Protein AF-A0A2H0FUL5-F1 (afdb_monomer)

Mean predicted aligned error: 15.63 Å

Structure (mmCIF, N/CA/C/O backbone):
data_AF-A0A2H0FUL5-F1
#
_entry.id   AF-A0A2H0FUL5-F1
#
loop_
_atom_site.group_PDB
_atom_site.id
_atom_site.type_symbol
_atom_site.label_atom_id
_atom_site.label_alt_id
_atom_site.label_comp_id
_atom_site.label_asym_id
_atom_site.label_entity_id
_atom_site.label_seq_id
_atom_site.pdbx_PDB_ins_code
_atom_site.Cartn_x
_atom_site.Cartn_y
_atom_site.Cartn_z
_atom_site.occupancy
_atom_site.B_iso_or_equiv
_atom_site.auth_seq_id
_atom_site.auth_comp_id
_atom_site.auth_asym_id
_atom_site.auth_atom_id
_atom_site.pdbx_PDB_model_num
ATOM 1 N N . MET A 1 1 ? 112.055 41.712 -10.276 1.00 42.03 1 MET A N 1
ATOM 2 C CA . MET A 1 1 ? 112.720 42.557 -9.254 1.00 42.03 1 MET A CA 1
ATOM 3 C C . MET A 1 1 ? 111.624 43.187 -8.403 1.00 42.03 1 MET A C 1
ATOM 5 O O . MET A 1 1 ? 110.835 43.933 -8.950 1.00 42.03 1 MET A O 1
ATOM 9 N N . LYS A 1 2 ? 111.311 42.631 -7.229 1.00 48.44 2 LYS A N 1
ATOM 10 C CA . LYS A 1 2 ? 111.916 42.875 -5.899 1.00 48.44 2 LYS A CA 1
ATOM 11 C C . LYS A 1 2 ? 111.369 44.155 -5.245 1.00 48.44 2 LYS A C 1
ATOM 13 O O . LYS A 1 2 ? 111.757 45.237 -5.670 1.00 48.44 2 LYS A O 1
ATOM 18 N N . ARG A 1 3 ? 110.570 43.973 -4.184 1.00 43.12 3 ARG A N 1
ATOM 19 C CA . ARG A 1 3 ? 110.585 44.640 -2.853 1.00 43.12 3 ARG A CA 1
ATOM 20 C C . ARG A 1 3 ? 109.159 44.584 -2.267 1.00 43.12 3 ARG A C 1
ATOM 22 O O . ARG A 1 3 ? 108.216 44.868 -2.989 1.00 43.12 3 ARG A O 1
ATOM 29 N N . ALA A 1 4 ? 108.922 43.989 -1.091 1.00 53.03 4 ALA A N 1
ATOM 30 C CA . ALA A 1 4 ? 109.385 44.406 0.248 1.00 53.03 4 ALA A CA 1
ATOM 31 C C . ALA A 1 4 ? 108.914 45.846 0.537 1.00 53.03 4 ALA A C 1
ATOM 33 O O . ALA A 1 4 ? 109.067 46.700 -0.322 1.00 53.03 4 ALA A O 1
ATOM 34 N N . SER A 1 5 ? 108.338 46.214 1.669 1.00 53.00 5 SER A N 1
ATOM 35 C CA . SER A 1 5 ? 108.265 45.630 3.003 1.00 53.00 5 SER A CA 1
ATOM 36 C C . SER A 1 5 ? 107.236 46.450 3.801 1.00 53.00 5 SER A C 1
ATOM 38 O O . SER A 1 5 ? 106.854 47.531 3.370 1.00 53.00 5 SER A O 1
ATOM 40 N N . GLU A 1 6 ? 106.859 45.920 4.970 1.00 52.59 6 GLU A N 1
ATOM 41 C CA . GLU A 1 6 ? 106.489 46.670 6.185 1.00 52.59 6 GLU A CA 1
ATOM 42 C C . GLU A 1 6 ? 105.252 47.585 6.148 1.00 52.59 6 GLU A C 1
ATOM 44 O O . GLU A 1 6 ? 105.217 48.615 5.492 1.00 52.59 6 GLU A O 1
ATOM 49 N N . ASN A 1 7 ? 104.291 47.329 7.039 1.00 49.16 7 ASN A N 1
ATOM 50 C CA . ASN A 1 7 ? 104.403 47.914 8.377 1.00 49.16 7 ASN A CA 1
ATOM 51 C C . ASN A 1 7 ? 103.409 47.272 9.351 1.00 49.16 7 ASN A C 1
ATOM 53 O O . ASN A 1 7 ? 102.256 47.010 9.011 1.00 49.16 7 ASN A O 1
ATOM 57 N N . ILE A 1 8 ? 103.892 47.012 10.562 1.00 52.25 8 ILE A N 1
ATOM 58 C CA . ILE A 1 8 ? 103.129 46.489 11.694 1.00 52.25 8 ILE A CA 1
ATOM 59 C C . ILE A 1 8 ? 102.811 47.667 12.625 1.00 52.25 8 ILE A C 1
ATOM 61 O O . ILE A 1 8 ? 103.617 48.581 12.766 1.00 52.25 8 ILE A O 1
ATOM 65 N N . TYR A 1 9 ? 101.673 47.541 13.307 1.00 46.59 9 TYR A N 1
ATOM 66 C CA . TYR A 1 9 ? 101.200 48.269 14.489 1.00 46.59 9 TYR A CA 1
ATOM 67 C C . TYR A 1 9 ? 100.354 49.519 14.248 1.00 46.59 9 TYR A C 1
ATOM 69 O O . TYR A 1 9 ? 100.834 50.616 13.994 1.00 46.59 9 TYR A O 1
ATOM 77 N N . THR A 1 10 ? 99.058 49.363 14.513 1.00 47.97 10 THR A N 1
ATOM 78 C CA . THR A 1 10 ? 98.482 49.843 15.783 1.00 47.97 10 THR A CA 1
ATOM 79 C C . THR A 1 10 ? 97.109 49.198 15.995 1.00 47.97 10 THR A C 1
ATOM 81 O O . THR A 1 10 ? 96.153 49.463 15.273 1.00 47.97 10 THR A O 1
ATOM 84 N N . GLN A 1 11 ? 97.025 48.301 16.979 1.00 56.38 11 GLN A N 1
ATOM 85 C CA . GLN A 1 11 ? 95.776 47.957 17.651 1.00 56.38 11 GLN A CA 1
ATOM 86 C C . GLN A 1 11 ? 95.737 48.781 18.932 1.00 56.38 11 GLN A C 1
ATOM 88 O O . GLN A 1 11 ? 96.622 48.611 19.760 1.00 56.38 11 GLN A O 1
ATOM 93 N N . GLU A 1 12 ? 94.714 49.612 19.101 1.00 52.66 12 GLU A N 1
ATOM 94 C CA . GLU A 1 12 ? 93.948 49.679 20.347 1.00 52.66 12 GLU A CA 1
ATOM 95 C C . GLU A 1 12 ? 92.685 50.531 20.157 1.00 52.66 12 GLU A C 1
ATOM 97 O O . GLU A 1 12 ? 92.694 51.526 19.438 1.00 52.66 12 GLU A O 1
ATOM 102 N N . ASN A 1 13 ? 91.624 50.118 20.859 1.00 52.94 13 ASN A N 1
ATOM 103 C CA . ASN A 1 13 ? 90.345 50.805 21.091 1.00 52.94 13 ASN A CA 1
ATOM 104 C C . ASN A 1 13 ? 89.215 50.637 20.058 1.00 52.94 13 ASN A C 1
ATOM 106 O O . ASN A 1 13 ? 88.879 51.569 19.338 1.00 52.94 13 ASN A O 1
ATOM 110 N N . ASP A 1 14 ? 88.510 49.494 20.099 1.00 53.97 14 ASP A N 1
ATOM 111 C CA . ASP A 1 14 ? 87.115 49.412 19.613 1.00 53.97 14 ASP A CA 1
ATOM 112 C C . ASP A 1 14 ? 86.291 48.295 20.298 1.00 53.97 14 ASP A C 1
ATOM 114 O O . ASP A 1 14 ? 85.783 47.366 19.664 1.00 53.97 14 ASP A O 1
ATOM 118 N N . TYR A 1 15 ? 86.182 48.335 21.633 1.00 54.28 15 TYR A N 1
ATOM 119 C CA . TYR A 1 15 ? 85.350 47.376 22.388 1.00 54.28 15 TYR A CA 1
ATOM 120 C C . TYR A 1 15 ? 84.107 47.999 23.051 1.00 54.28 15 TYR A C 1
ATOM 122 O O . TYR A 1 15 ? 83.246 47.267 23.534 1.00 54.28 15 TYR A O 1
ATOM 130 N N . GLY A 1 16 ? 83.944 49.328 23.013 1.00 53.47 16 GLY A N 1
ATOM 131 C CA . GLY A 1 16 ? 82.767 50.017 23.567 1.00 53.47 16 GLY A CA 1
ATOM 132 C C . GLY A 1 16 ? 81.558 50.082 22.622 1.00 53.47 16 GLY A C 1
ATOM 133 O O . GLY A 1 16 ? 80.417 50.048 23.077 1.00 53.47 16 GLY A O 1
ATOM 134 N N . CYS A 1 17 ? 81.779 50.118 21.303 1.00 54.59 17 CYS A N 1
ATOM 135 C CA . CYS A 1 17 ? 80.710 50.355 20.324 1.00 54.59 17 CYS A CA 1
ATOM 136 C C . CYS A 1 17 ? 79.923 49.079 19.952 1.00 54.59 17 CYS A C 1
ATOM 138 O O . CYS A 1 17 ? 78.740 49.126 19.609 1.00 54.59 17 CYS A O 1
ATOM 140 N N . LYS A 1 18 ? 80.537 47.895 20.089 1.00 57.41 18 LYS A N 1
ATOM 141 C CA . LYS A 1 18 ? 79.924 46.622 19.665 1.00 57.41 18 LYS A CA 1
ATOM 142 C C . LYS A 1 18 ? 78.758 46.158 20.547 1.00 57.41 18 LYS A C 1
ATOM 144 O O . LYS A 1 18 ? 77.831 45.537 20.033 1.00 57.41 18 LYS A O 1
ATOM 149 N N . SER A 1 19 ? 78.739 46.472 21.846 1.00 58.34 19 SER A N 1
ATOM 150 C CA . SER A 1 19 ? 77.695 45.966 22.759 1.00 58.34 19 SER A CA 1
ATOM 151 C C . SER A 1 19 ? 76.321 46.621 22.540 1.00 58.34 19 SER A C 1
ATOM 153 O O . SER A 1 19 ? 75.290 45.955 22.668 1.00 58.34 19 SER A O 1
ATOM 155 N N . HIS A 1 20 ? 76.289 47.897 22.139 1.00 58.06 20 HIS A N 1
ATOM 156 C CA . HIS A 1 20 ? 75.053 48.614 21.808 1.00 58.06 20 HIS A CA 1
ATOM 157 C C . HIS A 1 20 ? 74.500 48.222 20.431 1.00 58.06 20 HIS A C 1
ATOM 159 O O . HIS A 1 20 ? 73.286 48.064 20.284 1.00 58.06 20 HIS A O 1
ATOM 165 N N . LEU A 1 21 ? 75.374 47.964 19.452 1.00 59.69 21 LEU A N 1
ATOM 166 C CA . LEU A 1 21 ? 74.972 47.510 18.116 1.00 59.69 21 LEU A CA 1
ATOM 167 C C . LEU A 1 21 ? 74.360 46.099 18.134 1.00 59.69 21 LEU A C 1
ATOM 169 O O . LEU A 1 21 ? 73.376 45.846 17.440 1.00 59.69 21 LEU A O 1
ATOM 173 N N . ILE A 1 22 ? 74.867 45.196 18.983 1.00 61.47 22 ILE A N 1
ATOM 174 C CA . ILE A 1 22 ? 74.306 43.840 19.135 1.00 61.47 22 ILE A CA 1
ATOM 175 C C . ILE A 1 22 ? 72.893 43.885 19.743 1.00 61.47 22 ILE A C 1
ATOM 177 O O . ILE A 1 22 ? 72.001 43.166 19.290 1.00 61.47 22 ILE A O 1
ATOM 181 N N . LYS A 1 23 ? 72.646 44.760 20.729 1.00 63.53 23 LYS A N 1
ATOM 182 C CA . LYS A 1 23 ? 71.311 44.909 21.341 1.00 63.53 23 LYS A CA 1
ATOM 183 C C . LYS A 1 23 ? 70.289 45.522 20.378 1.00 63.53 23 LYS A C 1
ATOM 185 O O . LYS A 1 23 ? 69.155 45.048 20.337 1.00 63.53 23 LYS A O 1
ATOM 190 N N . ALA A 1 24 ? 70.685 46.518 19.583 1.00 67.19 24 ALA A N 1
ATOM 191 C CA . ALA A 1 24 ? 69.809 47.133 18.584 1.00 67.19 24 ALA A CA 1
ATOM 192 C C . ALA A 1 24 ? 69.426 46.152 17.459 1.00 67.19 24 ALA A C 1
ATOM 194 O O . ALA A 1 24 ? 68.252 46.051 17.105 1.00 67.19 24 ALA A O 1
ATOM 195 N N . ASN A 1 25 ? 70.385 45.363 16.959 1.00 70.88 25 ASN A N 1
ATOM 196 C CA . ASN A 1 25 ? 70.125 44.359 15.921 1.00 70.88 25 ASN A CA 1
ATOM 197 C C . ASN A 1 25 ? 69.191 43.242 16.423 1.00 70.88 25 ASN A C 1
ATOM 199 O O . ASN A 1 25 ? 68.238 42.867 15.743 1.00 70.88 25 ASN A O 1
ATOM 203 N N . ASN A 1 26 ? 69.391 42.765 17.656 1.00 71.56 26 ASN A N 1
ATOM 204 C CA . ASN A 1 26 ? 68.511 41.756 18.251 1.00 71.56 26 ASN A CA 1
ATOM 205 C C . ASN A 1 26 ? 67.073 42.264 18.437 1.00 71.56 26 ASN A C 1
ATOM 207 O O . ASN A 1 26 ? 66.129 41.495 18.266 1.00 71.56 26 ASN A O 1
ATOM 211 N N . TYR A 1 27 ? 66.891 43.549 18.748 1.00 74.19 27 TYR A N 1
ATOM 212 C CA . TYR A 1 27 ? 65.564 44.144 18.893 1.00 74.19 27 TYR A CA 1
ATOM 213 C C . TYR A 1 27 ? 64.828 44.273 17.550 1.00 74.19 27 TYR A C 1
ATOM 215 O O . TYR A 1 27 ? 63.658 43.897 17.456 1.00 74.19 27 TYR A O 1
ATOM 223 N N . GLU A 1 28 ? 65.513 44.711 16.491 1.00 74.75 28 GLU A N 1
ATOM 224 C CA . GLU A 1 28 ? 64.927 44.787 15.145 1.00 74.75 28 GLU A CA 1
ATOM 225 C C . GLU A 1 28 ? 64.614 43.397 14.565 1.00 74.75 28 GLU A C 1
ATOM 227 O O . GLU A 1 28 ? 63.547 43.197 13.975 1.00 74.75 28 GLU A O 1
ATOM 232 N N . GLN A 1 29 ? 65.458 42.391 14.833 1.00 72.00 29 GLN A N 1
ATOM 233 C CA . GLN A 1 29 ? 65.158 40.992 14.499 1.00 72.00 29 GLN A CA 1
ATOM 234 C C . GLN A 1 29 ? 63.966 40.431 15.289 1.00 72.00 29 GLN A C 1
ATOM 236 O O . GLN A 1 29 ? 63.192 39.627 14.767 1.00 72.00 29 GLN A O 1
ATOM 241 N N . MET A 1 30 ? 63.792 40.836 16.550 1.00 74.19 30 MET A N 1
ATOM 242 C CA . MET A 1 30 ? 62.662 40.393 17.369 1.00 74.19 30 MET A CA 1
ATOM 243 C C . MET A 1 30 ? 61.347 41.019 16.887 1.00 74.19 30 MET A C 1
ATOM 245 O O . MET A 1 30 ? 60.351 40.310 16.748 1.00 74.19 30 MET A O 1
ATOM 249 N N . LYS A 1 31 ? 61.351 42.314 16.546 1.00 73.50 31 LYS A N 1
ATOM 250 C CA . LYS A 1 31 ? 60.192 43.009 15.961 1.00 73.50 31 LYS A CA 1
ATOM 251 C C . LYS A 1 31 ? 59.732 42.376 14.653 1.00 73.50 31 LYS A C 1
ATOM 253 O O . LYS A 1 31 ? 58.547 42.088 14.508 1.00 73.50 31 LYS A O 1
ATOM 258 N N . THR A 1 32 ? 60.653 42.122 13.722 1.00 74.56 32 THR A N 1
ATOM 259 C CA . THR A 1 32 ? 60.314 41.505 12.426 1.00 74.56 32 THR A CA 1
ATOM 260 C C . THR A 1 32 ? 59.747 40.098 12.598 1.00 74.56 32 THR A C 1
ATOM 262 O O . THR A 1 32 ? 58.756 39.758 11.953 1.00 74.56 32 THR A O 1
ATOM 265 N N . LYS A 1 33 ? 60.288 39.297 13.526 1.00 74.81 33 LYS A N 1
ATOM 266 C CA . LYS A 1 33 ? 59.717 37.981 13.861 1.00 74.81 33 LYS A CA 1
ATOM 267 C C . LYS A 1 33 ? 58.303 38.088 14.437 1.00 74.81 33 LYS A C 1
ATOM 269 O O . LYS A 1 33 ? 57.432 37.330 14.022 1.00 74.81 33 LYS A O 1
ATOM 274 N N . ILE A 1 34 ? 58.055 39.032 15.346 1.00 73.44 34 ILE A N 1
ATOM 275 C CA . ILE A 1 34 ? 56.727 39.236 15.947 1.00 73.44 34 ILE A CA 1
ATOM 276 C C . ILE A 1 34 ? 55.711 39.676 14.885 1.00 73.44 34 ILE A C 1
ATOM 278 O O . ILE A 1 34 ? 54.634 39.087 14.804 1.00 73.44 34 ILE A O 1
ATOM 282 N N . ILE A 1 35 ? 56.061 40.640 14.026 1.00 75.31 35 ILE A N 1
ATOM 283 C CA . ILE A 1 35 ? 55.184 41.121 12.945 1.00 75.31 35 ILE A CA 1
ATOM 284 C C . ILE A 1 35 ? 54.823 39.979 11.986 1.00 75.31 35 ILE A C 1
ATOM 286 O O . ILE A 1 35 ? 53.649 39.814 11.658 1.00 75.31 35 ILE A O 1
ATOM 290 N N . ASN A 1 36 ? 55.794 39.141 11.611 1.00 76.31 36 ASN A N 1
ATOM 291 C CA . ASN A 1 36 ? 55.557 37.994 10.732 1.00 76.31 36 ASN A CA 1
ATOM 292 C C . ASN A 1 36 ? 54.672 36.916 11.378 1.00 76.31 36 ASN A C 1
ATOM 294 O O . ASN A 1 36 ? 53.859 36.294 10.700 1.00 76.31 36 ASN A O 1
ATOM 298 N N . ILE A 1 37 ? 54.784 36.703 12.693 1.00 77.75 37 ILE A N 1
ATOM 299 C CA . ILE A 1 37 ? 53.908 35.769 13.417 1.00 77.75 37 ILE A CA 1
ATOM 300 C C . ILE A 1 37 ? 52.470 36.305 13.470 1.00 77.75 37 ILE A C 1
ATOM 302 O O . ILE A 1 37 ? 51.523 35.532 13.312 1.00 77.75 37 ILE A O 1
ATOM 306 N N . PHE A 1 38 ? 52.286 37.613 13.673 1.00 76.19 38 PHE A N 1
ATOM 307 C CA . PHE A 1 38 ? 50.957 38.230 13.681 1.00 76.19 38 PHE A CA 1
ATOM 308 C C . PHE A 1 38 ? 50.304 38.228 12.294 1.00 76.19 38 PHE A C 1
ATOM 310 O O . PHE A 1 38 ? 49.134 37.858 12.185 1.00 76.19 38 PHE A O 1
ATOM 317 N N . SER A 1 39 ? 51.047 38.568 11.236 1.00 74.94 39 SER A N 1
ATOM 318 C CA . SER A 1 39 ? 50.525 38.544 9.865 1.00 74.94 39 SER A CA 1
ATOM 319 C C . SER A 1 39 ? 50.166 37.125 9.416 1.00 74.94 39 SER A C 1
ATOM 321 O O . SER A 1 39 ? 49.102 36.925 8.833 1.00 74.94 39 SER A O 1
ATOM 323 N N . LEU A 1 40 ? 50.971 36.119 9.780 1.00 78.00 40 LEU A N 1
ATOM 324 C CA . LEU A 1 40 ? 50.684 34.715 9.481 1.00 78.00 40 LEU A CA 1
ATOM 325 C C . LEU A 1 40 ? 49.398 34.228 10.166 1.00 78.00 40 LEU A C 1
ATOM 327 O O . LEU A 1 40 ? 48.566 33.589 9.525 1.00 78.00 40 LEU A O 1
ATOM 331 N N . LYS A 1 41 ? 49.190 34.567 11.446 1.00 81.62 41 LYS A N 1
ATOM 332 C CA . LYS A 1 41 ? 47.955 34.213 12.171 1.00 81.62 41 LYS A CA 1
ATOM 333 C C . LYS A 1 41 ? 46.716 34.844 11.538 1.00 81.62 41 LYS A C 1
ATOM 335 O O . LYS A 1 41 ? 45.688 34.183 11.439 1.00 81.62 41 LYS A O 1
ATOM 340 N N . LEU A 1 42 ? 46.819 36.092 11.080 1.00 80.44 42 LEU A N 1
ATOM 341 C CA . LEU A 1 42 ? 45.706 36.799 10.448 1.00 80.44 42 LEU A CA 1
ATOM 342 C C . LEU A 1 42 ? 45.322 36.171 9.097 1.00 80.44 42 LEU A C 1
ATOM 344 O O . LEU A 1 42 ? 44.138 35.999 8.818 1.00 80.44 42 LEU A O 1
ATOM 348 N N . VAL A 1 43 ? 46.316 35.755 8.302 1.00 84.94 43 VAL A N 1
ATOM 349 C CA . VAL A 1 43 ? 46.098 35.044 7.030 1.00 84.94 43 VAL A CA 1
ATOM 350 C C . VAL A 1 43 ? 45.460 33.670 7.257 1.00 84.94 43 VAL A C 1
ATOM 352 O O . VAL A 1 43 ? 44.547 33.302 6.522 1.00 84.94 43 VAL A O 1
ATOM 355 N N . VAL A 1 44 ? 45.881 32.934 8.292 1.00 85.56 44 VAL A N 1
ATOM 356 C CA . VAL A 1 44 ? 45.290 31.628 8.643 1.00 85.56 44 VAL A CA 1
ATOM 357 C C . VAL A 1 44 ? 43.842 31.770 9.122 1.00 85.56 44 VAL A C 1
ATOM 359 O O . VAL A 1 44 ? 42.988 30.975 8.744 1.00 85.56 44 VAL A O 1
ATOM 362 N N . ILE A 1 45 ? 43.527 32.795 9.918 1.00 85.38 45 ILE A N 1
ATOM 363 C CA . ILE A 1 45 ? 42.142 33.041 10.351 1.00 85.38 45 ILE A CA 1
ATOM 364 C C . ILE A 1 45 ? 41.269 33.414 9.146 1.00 85.38 45 ILE A C 1
ATOM 366 O O . ILE A 1 45 ? 40.185 32.856 8.983 1.00 85.38 45 ILE A O 1
ATOM 370 N N . ALA A 1 46 ? 41.756 34.294 8.265 1.00 82.88 46 ALA A N 1
ATOM 371 C CA . ALA A 1 46 ? 41.028 34.689 7.063 1.00 82.88 46 ALA A CA 1
ATOM 372 C C . ALA A 1 46 ? 40.773 33.503 6.113 1.00 82.88 46 ALA A C 1
ATOM 374 O O . ALA A 1 46 ? 39.672 33.384 5.573 1.00 82.88 46 ALA A O 1
ATOM 375 N N . SER A 1 47 ? 41.743 32.596 5.940 1.00 78.81 47 SER A N 1
ATOM 376 C CA . SER A 1 47 ? 41.571 31.411 5.090 1.00 78.81 47 SER A CA 1
ATOM 377 C C . SER A 1 47 ? 40.563 30.414 5.669 1.00 78.81 47 SER A C 1
ATOM 379 O O . SER A 1 47 ? 39.737 29.888 4.922 1.00 78.81 47 SER A O 1
ATOM 381 N N . ILE A 1 48 ? 40.550 30.215 6.992 1.00 83.75 48 ILE A N 1
ATOM 382 C CA . ILE A 1 48 ? 39.542 29.385 7.671 1.00 83.75 48 ILE A CA 1
ATOM 383 C C . ILE A 1 48 ? 38.145 29.997 7.508 1.00 83.75 48 ILE A C 1
ATOM 385 O O . ILE A 1 48 ? 37.210 29.289 7.137 1.00 83.75 48 ILE A O 1
ATOM 389 N N . SER A 1 49 ? 37.985 31.309 7.711 1.00 78.56 49 SER A N 1
ATOM 390 C CA . SER A 1 49 ? 36.691 31.982 7.529 1.00 78.56 49 SER A CA 1
ATOM 391 C C . SER A 1 49 ? 36.170 31.879 6.091 1.00 78.56 49 SER A C 1
ATOM 393 O O . SER A 1 49 ? 34.978 31.654 5.895 1.00 78.56 49 SER A O 1
ATOM 395 N N . ILE A 1 50 ? 37.045 31.968 5.086 1.00 79.81 50 ILE A N 1
ATOM 396 C CA . ILE A 1 50 ? 36.669 31.784 3.675 1.00 79.81 50 ILE A CA 1
ATOM 397 C C . ILE A 1 50 ? 36.212 30.340 3.410 1.00 79.81 50 ILE A C 1
ATOM 399 O O . ILE A 1 50 ? 35.187 30.140 2.759 1.00 79.81 50 ILE A O 1
ATOM 403 N N . LEU A 1 51 ? 36.899 29.334 3.962 1.00 72.00 51 LEU A N 1
ATOM 404 C CA . LEU A 1 51 ? 36.490 27.928 3.841 1.00 72.00 51 LEU A CA 1
ATOM 405 C C . LEU A 1 51 ? 35.123 27.651 4.492 1.00 72.00 51 LEU A C 1
ATOM 407 O O . LEU A 1 51 ? 34.338 26.865 3.959 1.00 72.00 51 LEU A O 1
ATOM 411 N N . PHE A 1 52 ? 34.791 28.326 5.597 1.00 68.19 52 PHE A N 1
ATOM 412 C CA . PHE A 1 52 ? 33.460 28.227 6.208 1.00 68.19 52 PHE A CA 1
ATOM 413 C C . PHE A 1 52 ? 32.357 28.858 5.343 1.00 68.19 52 PHE A C 1
ATOM 415 O O . PHE A 1 52 ? 31.260 28.309 5.274 1.00 68.19 52 PHE A O 1
ATOM 422 N N . LEU A 1 53 ? 32.636 29.958 4.637 1.00 65.81 53 LEU A N 1
ATOM 423 C CA . LEU A 1 53 ? 31.645 30.621 3.779 1.00 65.81 53 LEU A CA 1
ATOM 424 C C . LEU A 1 53 ? 31.345 29.843 2.484 1.00 65.81 53 LEU A C 1
ATOM 426 O O . LEU A 1 53 ? 30.214 29.887 2.001 1.00 65.81 53 LEU A O 1
ATOM 430 N N . PHE A 1 54 ? 32.307 29.084 1.947 1.00 60.50 54 PHE A N 1
ATOM 431 C CA . PHE A 1 54 ? 32.099 28.270 0.739 1.00 60.50 54 PHE A CA 1
ATOM 432 C C . PHE A 1 54 ? 31.238 27.014 0.968 1.00 60.50 54 PHE A C 1
ATOM 434 O O . PHE A 1 54 ? 30.565 26.570 0.038 1.00 60.50 54 PHE A O 1
ATOM 441 N N . ASN A 1 55 ? 31.188 26.473 2.191 1.00 57.28 55 ASN A N 1
ATOM 442 C CA . ASN A 1 55 ? 30.342 25.311 2.508 1.00 57.28 55 ASN A CA 1
ATOM 443 C C . ASN A 1 55 ? 28.836 25.634 2.514 1.00 57.28 55 ASN A C 1
ATOM 445 O O . ASN A 1 55 ? 28.013 24.738 2.347 1.00 57.28 55 ASN A O 1
ATOM 449 N N . SER A 1 56 ? 28.454 26.905 2.658 1.00 55.56 56 SER A N 1
ATOM 450 C CA . SER A 1 56 ? 27.040 27.303 2.713 1.00 55.56 56 SER A CA 1
ATOM 451 C C . SER A 1 56 ? 26.370 27.407 1.337 1.00 55.56 56 SER A C 1
ATOM 453 O O . SER A 1 56 ? 25.147 27.500 1.268 1.00 55.56 56 SER A O 1
ATOM 455 N N . PHE A 1 57 ? 27.133 27.402 0.237 1.00 55.66 57 PHE A N 1
ATOM 456 C CA . PHE A 1 57 ? 26.583 27.619 -1.110 1.00 55.66 57 PHE A CA 1
ATOM 457 C C . PHE A 1 57 ? 26.179 26.326 -1.837 1.00 55.66 57 PHE A C 1
ATOM 459 O O . PHE A 1 57 ? 25.340 26.370 -2.735 1.00 55.66 57 PHE A O 1
ATOM 466 N N . THR A 1 58 ? 26.719 25.167 -1.449 1.00 52.72 58 THR A N 1
ATOM 467 C CA . THR A 1 58 ? 26.465 23.883 -2.132 1.00 52.72 58 THR A CA 1
ATOM 468 C C . THR A 1 58 ? 25.226 23.135 -1.629 1.00 52.72 58 THR A C 1
ATOM 470 O O . THR A 1 58 ? 24.788 22.193 -2.281 1.00 52.72 58 THR A O 1
ATOM 473 N N . LEU A 1 59 ? 24.607 23.575 -0.527 1.00 53.03 59 LEU A N 1
ATOM 474 C CA . LEU A 1 59 ? 23.386 22.969 0.033 1.00 53.03 59 LEU A CA 1
ATOM 475 C C . LEU A 1 59 ? 22.077 23.644 -0.423 1.00 53.03 59 LEU A C 1
ATOM 477 O O . LEU A 1 59 ? 21.000 23.207 -0.032 1.00 53.03 59 LEU A O 1
ATOM 481 N N . ALA A 1 60 ? 22.138 24.696 -1.249 1.00 50.19 60 ALA A N 1
ATOM 482 C CA . ALA A 1 60 ? 20.971 25.532 -1.561 1.00 50.19 60 ALA A CA 1
ATOM 483 C C . ALA A 1 60 ? 20.339 25.309 -2.952 1.00 50.19 60 ALA A C 1
ATOM 485 O O . ALA A 1 60 ? 19.404 26.026 -3.299 1.00 50.19 60 ALA A O 1
ATOM 486 N N . GLN A 1 61 ? 20.822 24.368 -3.777 1.00 52.22 61 GLN A N 1
ATOM 487 C CA . GLN A 1 61 ? 20.369 24.244 -5.178 1.00 52.22 61 GLN A CA 1
ATOM 488 C C . GLN A 1 61 ? 20.036 22.821 -5.647 1.00 52.22 61 GLN A C 1
ATOM 490 O O . GLN A 1 61 ? 20.266 22.508 -6.812 1.00 52.22 61 GLN A O 1
ATOM 495 N N . ASN A 1 62 ? 19.483 21.943 -4.801 1.00 47.19 62 ASN A N 1
ATOM 496 C CA . ASN A 1 62 ? 19.060 20.638 -5.321 1.00 47.19 62 ASN A CA 1
ATOM 497 C C . ASN A 1 62 ? 17.931 19.922 -4.556 1.00 47.19 62 ASN A C 1
ATOM 499 O O . ASN A 1 62 ? 18.064 18.730 -4.343 1.00 47.19 62 ASN A O 1
ATOM 503 N N . ASP A 1 63 ? 16.838 20.588 -4.136 1.00 46.56 63 ASP A N 1
ATOM 504 C CA . ASP A 1 63 ? 15.657 19.845 -3.626 1.00 46.56 63 ASP A CA 1
ATOM 505 C C . ASP A 1 63 ? 14.322 20.636 -3.482 1.00 46.56 63 ASP A C 1
ATOM 507 O O . ASP A 1 63 ? 13.657 20.587 -2.445 1.00 46.56 63 ASP A O 1
ATOM 511 N N . ASP A 1 64 ? 13.877 21.402 -4.486 1.00 49.78 64 ASP A N 1
ATOM 512 C CA . ASP A 1 64 ? 12.582 22.120 -4.373 1.00 49.78 64 ASP A CA 1
ATOM 513 C C . ASP A 1 64 ? 11.393 21.414 -5.049 1.00 49.78 64 ASP A C 1
ATOM 515 O O . ASP A 1 64 ? 10.229 21.762 -4.807 1.00 49.78 64 ASP A O 1
ATOM 519 N N . ARG A 1 65 ? 11.644 20.403 -5.893 1.00 49.19 65 ARG A N 1
ATOM 520 C CA . ARG A 1 65 ? 10.571 19.635 -6.554 1.00 49.19 65 ARG A CA 1
ATOM 521 C C . ARG A 1 65 ? 10.186 18.368 -5.788 1.00 49.19 65 ARG A C 1
ATOM 523 O O . ARG A 1 65 ? 8.990 18.082 -5.727 1.00 49.19 65 ARG A O 1
ATOM 530 N N . GLU A 1 66 ? 11.138 17.679 -5.161 1.00 48.44 66 GLU A N 1
ATOM 531 C CA . GLU A 1 66 ? 10.879 16.483 -4.344 1.00 48.44 66 GLU A CA 1
ATOM 532 C C . GLU A 1 66 ? 10.163 16.866 -3.039 1.00 48.44 66 GLU A C 1
ATOM 534 O O . GLU A 1 66 ? 9.075 16.363 -2.739 1.00 48.44 66 GLU A O 1
ATOM 539 N N . ASN A 1 67 ? 10.662 17.898 -2.350 1.00 52.19 67 ASN A N 1
ATOM 540 C CA . ASN A 1 67 ? 10.074 18.404 -1.104 1.00 52.19 67 ASN A CA 1
ATOM 541 C C . ASN A 1 67 ? 8.620 18.885 -1.208 1.00 52.19 67 ASN A C 1
ATOM 543 O O . ASN A 1 67 ? 7.859 18.830 -0.239 1.00 52.19 67 ASN A O 1
ATOM 547 N N . LYS A 1 68 ? 8.193 19.410 -2.360 1.00 53.09 68 LYS A N 1
ATOM 548 C CA . LYS A 1 68 ? 6.821 19.926 -2.506 1.00 53.09 68 LYS A CA 1
ATOM 549 C C . LYS A 1 68 ? 5.809 18.800 -2.712 1.00 53.09 68 LYS A C 1
ATOM 551 O O . LYS A 1 68 ? 4.652 18.940 -2.306 1.00 53.09 68 LYS A O 1
ATOM 556 N N . TRP A 1 69 ? 6.239 17.704 -3.335 1.00 49.91 69 TRP A N 1
ATOM 557 C CA . TRP A 1 69 ? 5.419 16.517 -3.552 1.00 49.91 69 TRP A CA 1
ATOM 558 C C . TRP A 1 69 ? 5.346 15.666 -2.278 1.00 49.91 69 TRP A C 1
ATOM 560 O O . TRP A 1 69 ? 4.238 15.309 -1.874 1.00 49.91 69 TRP A O 1
ATOM 570 N N . SER A 1 70 ? 6.467 15.493 -1.561 1.00 58.91 70 SER A N 1
ATOM 571 C CA . SER A 1 70 ? 6.501 14.808 -0.256 1.00 58.91 70 SER A CA 1
ATOM 572 C C . SER A 1 70 ? 5.606 15.498 0.784 1.00 58.91 70 SER A C 1
ATOM 574 O O . SER A 1 70 ? 4.764 14.853 1.410 1.00 58.91 70 SER A O 1
ATOM 576 N N . ARG A 1 71 ? 5.654 16.838 0.883 1.00 61.78 71 ARG A N 1
ATOM 577 C CA . ARG A 1 71 ? 4.772 17.608 1.785 1.00 61.78 71 ARG A CA 1
ATOM 578 C C . ARG A 1 71 ? 3.292 17.488 1.433 1.00 61.78 71 ARG A C 1
ATOM 580 O O . ARG A 1 71 ? 2.446 17.558 2.323 1.00 61.78 71 ARG A O 1
ATOM 587 N N . LYS A 1 72 ? 2.947 17.367 0.145 1.00 65.00 72 LYS A N 1
ATOM 588 C CA . LYS A 1 72 ? 1.548 17.221 -0.282 1.00 65.00 72 LYS A CA 1
ATOM 589 C C . LYS A 1 72 ? 1.033 15.809 0.002 1.00 65.00 72 LYS A C 1
ATOM 591 O O . LYS A 1 72 ? -0.102 15.690 0.455 1.00 65.00 72 LYS A O 1
ATOM 596 N N . HIS A 1 73 ? 1.861 14.785 -0.206 1.00 69.06 73 HIS A N 1
ATOM 597 C CA . HIS A 1 73 ? 1.536 13.409 0.167 1.00 69.06 73 HIS A CA 1
ATOM 598 C C . HIS A 1 73 ? 1.332 13.255 1.672 1.00 69.06 73 HIS A C 1
ATOM 600 O O . HIS A 1 73 ? 0.297 12.731 2.071 1.00 69.06 73 HIS A O 1
ATOM 606 N N . GLY A 1 74 ? 2.211 13.835 2.495 1.00 80.62 74 GLY A N 1
ATOM 607 C CA . GLY A 1 74 ? 2.061 13.783 3.952 1.00 80.62 74 GLY A CA 1
ATOM 608 C C . GLY A 1 74 ? 0.745 14.392 4.454 1.00 80.62 74 GLY A C 1
ATOM 609 O O . GLY A 1 74 ? 0.099 13.833 5.331 1.00 80.62 74 GLY A O 1
ATOM 610 N N . LYS A 1 75 ? 0.274 15.498 3.858 1.00 86.38 75 LYS A N 1
ATOM 611 C CA . LYS A 1 75 ? -1.023 16.101 4.233 1.00 86.38 75 LYS A CA 1
ATOM 612 C C . LYS A 1 75 ? -2.227 15.229 3.879 1.00 86.38 75 LYS A C 1
ATOM 614 O O . LYS A 1 75 ? -3.234 15.265 4.578 1.00 86.38 75 LYS A O 1
ATOM 619 N N . ILE A 1 76 ? -2.147 14.494 2.774 1.00 88.31 76 ILE A N 1
ATOM 620 C CA . ILE A 1 76 ? -3.225 13.603 2.332 1.00 88.31 76 ILE A CA 1
ATOM 621 C C . ILE A 1 76 ? -3.273 12.371 3.218 1.00 88.31 76 ILE A C 1
ATOM 623 O O . ILE A 1 76 ? -4.354 11.973 3.629 1.00 88.31 76 ILE A O 1
ATOM 627 N N . GLU A 1 77 ? -2.109 11.823 3.546 1.00 88.44 77 GLU A N 1
ATOM 628 C CA . GLU A 1 77 ? -1.990 10.707 4.475 1.00 88.44 77 GLU A CA 1
ATOM 629 C C . GLU A 1 77 ? -2.526 11.086 5.862 1.00 88.44 77 GLU A C 1
ATOM 631 O O . GLU A 1 77 ? -3.316 10.351 6.440 1.00 88.44 77 GLU A O 1
ATOM 636 N N . GLN A 1 78 ? -2.190 12.276 6.372 1.00 91.56 78 GLN A N 1
ATOM 637 C CA . GLN A 1 78 ? -2.750 12.778 7.632 1.00 91.56 78 GLN A CA 1
ATOM 638 C C . GLN A 1 78 ? -4.277 12.905 7.578 1.00 91.56 78 GLN A C 1
ATOM 640 O O . GLN A 1 78 ? -4.960 12.483 8.507 1.00 91.56 78 GLN A O 1
ATOM 645 N N . LEU A 1 79 ? -4.821 13.453 6.487 1.00 93.69 79 LEU A N 1
ATOM 646 C CA . LEU A 1 79 ? -6.268 13.558 6.296 1.00 93.69 79 LEU A CA 1
ATOM 647 C C . LEU A 1 79 ? -6.936 12.179 6.250 1.00 93.69 79 LEU A C 1
ATOM 649 O O . LEU A 1 79 ? -8.005 11.994 6.823 1.00 93.69 79 LEU A O 1
ATOM 653 N N . GLU A 1 80 ? -6.319 11.221 5.566 1.00 94.62 80 GLU A N 1
ATOM 654 C CA . GLU A 1 80 ? -6.796 9.844 5.504 1.00 94.62 80 GLU A CA 1
ATOM 655 C C . GLU A 1 80 ? -6.815 9.199 6.892 1.00 94.62 80 GLU A C 1
ATOM 657 O O . GLU A 1 80 ? -7.830 8.624 7.279 1.00 94.62 80 GLU A O 1
ATOM 662 N N . LYS A 1 81 ? -5.724 9.341 7.656 1.00 95.00 81 LYS A N 1
ATOM 663 C CA . LYS A 1 81 ? -5.606 8.832 9.028 1.00 95.00 81 LYS A CA 1
ATOM 664 C C . LYS A 1 81 ? -6.716 9.397 9.923 1.00 95.00 81 LYS A C 1
ATOM 666 O O . LYS A 1 81 ? -7.401 8.622 10.581 1.00 95.00 81 LYS A O 1
ATOM 671 N N . ILE A 1 82 ? -6.956 10.711 9.873 1.00 95.69 82 ILE A N 1
ATOM 672 C CA . ILE A 1 82 ? -8.037 11.373 10.628 1.00 95.69 82 ILE A CA 1
ATOM 673 C C . ILE A 1 82 ? -9.409 10.816 10.230 1.00 95.69 82 ILE A C 1
ATOM 675 O O . ILE A 1 82 ? -10.169 10.398 11.097 1.00 95.69 82 ILE A O 1
ATOM 679 N N . LYS A 1 83 ? -9.706 10.738 8.926 1.00 96.06 83 LYS A N 1
ATOM 680 C CA . LYS A 1 83 ? -10.997 10.227 8.444 1.00 96.06 83 LYS A CA 1
ATOM 681 C C . LYS A 1 83 ? -11.255 8.776 8.850 1.00 96.06 83 LYS A C 1
ATOM 683 O O . LYS A 1 83 ? -12.402 8.421 9.081 1.00 96.06 83 LYS A O 1
ATOM 688 N N . ILE A 1 84 ? -10.220 7.938 8.917 1.00 97.38 84 ILE A N 1
ATOM 689 C CA . ILE A 1 84 ? -10.366 6.545 9.360 1.00 97.38 84 ILE A CA 1
ATOM 690 C C . ILE A 1 84 ? -10.681 6.477 10.851 1.00 97.38 84 ILE A C 1
ATOM 692 O O . ILE A 1 84 ? -11.585 5.739 11.228 1.00 97.38 84 ILE A O 1
ATOM 696 N N . ILE A 1 85 ? -9.972 7.253 11.680 1.00 96.62 85 ILE A N 1
ATOM 697 C CA . ILE A 1 85 ? -10.249 7.329 13.122 1.00 96.62 85 ILE A CA 1
ATOM 698 C C . ILE A 1 85 ? -11.703 7.759 13.350 1.00 96.62 85 ILE A C 1
ATOM 700 O O . ILE A 1 85 ? -12.414 7.115 14.113 1.00 96.62 85 ILE A O 1
ATOM 704 N N . GLU A 1 86 ? -12.157 8.796 12.640 1.00 95.69 86 GLU A N 1
ATOM 705 C CA . GLU A 1 86 ? -13.534 9.298 12.723 1.00 95.69 86 GLU A CA 1
ATOM 706 C C . GLU A 1 86 ? -14.570 8.283 12.220 1.00 95.69 86 GLU A C 1
ATOM 708 O O . GLU A 1 86 ? -15.622 8.125 12.832 1.00 95.69 86 GLU A O 1
ATOM 713 N N . LEU A 1 87 ? -14.295 7.603 11.102 1.00 97.12 87 LEU A N 1
ATOM 714 C CA . LEU A 1 87 ? -15.218 6.641 10.496 1.00 97.12 87 LEU A CA 1
ATOM 715 C C . LEU A 1 87 ? -15.413 5.404 11.371 1.00 97.12 87 LEU A C 1
ATOM 717 O O . LEU A 1 87 ? -16.529 4.903 11.481 1.00 97.12 87 LEU A O 1
ATOM 721 N N . LEU A 1 88 ? -14.317 4.881 11.920 1.00 97.06 88 LEU A N 1
ATOM 722 C CA . LEU A 1 88 ? -14.317 3.616 12.644 1.00 97.06 88 LEU A CA 1
ATOM 723 C C . LEU A 1 88 ? -14.515 3.791 14.153 1.00 97.06 88 LEU A C 1
ATOM 725 O O . LEU A 1 88 ? -14.657 2.778 14.833 1.00 97.06 88 LEU A O 1
ATOM 729 N N . ASP A 1 89 ? -14.535 5.031 14.653 1.00 96.38 89 ASP A N 1
ATOM 730 C CA . ASP A 1 89 ? -14.647 5.370 16.079 1.00 96.38 89 ASP A CA 1
ATOM 731 C C . ASP A 1 89 ? -13.593 4.631 16.927 1.00 96.38 89 ASP A C 1
ATOM 733 O O . ASP A 1 89 ? -13.902 3.906 17.872 1.00 96.38 89 ASP A O 1
ATOM 737 N N . LEU A 1 90 ? -12.324 4.736 16.511 1.00 95.00 90 LEU A N 1
ATOM 738 C CA . LEU A 1 90 ? -11.224 3.999 17.140 1.00 95.00 90 LEU A CA 1
ATOM 739 C C . LEU A 1 90 ? -10.796 4.646 18.460 1.00 95.00 90 LEU A C 1
ATOM 741 O O . LEU A 1 90 ? -10.492 5.839 18.510 1.00 95.00 90 LEU A O 1
ATOM 745 N N . ASP A 1 91 ? -10.649 3.833 19.507 1.00 95.62 91 ASP A N 1
ATOM 746 C CA . ASP A 1 91 ? -9.950 4.239 20.724 1.00 95.62 91 ASP A CA 1
ATOM 747 C C . ASP A 1 91 ? -8.427 4.307 20.501 1.00 95.62 91 ASP A C 1
ATOM 749 O O . ASP A 1 91 ? -7.894 3.844 19.489 1.00 95.62 91 ASP A O 1
ATOM 753 N N . GLU A 1 92 ? -7.703 4.889 21.455 1.00 94.19 92 GLU A N 1
ATOM 754 C CA . GLU A 1 92 ? -6.257 5.105 21.355 1.00 94.19 92 GLU A CA 1
ATOM 755 C C . GLU A 1 92 ? -5.462 3.801 21.168 1.00 94.19 92 GLU A C 1
ATOM 757 O O . GLU A 1 92 ? -4.570 3.732 20.317 1.00 94.19 92 GLU A O 1
ATOM 762 N N . GLN A 1 93 ? -5.799 2.745 21.914 1.00 95.06 93 GLN A N 1
ATOM 763 C CA . GLN A 1 93 ? -5.077 1.475 21.864 1.00 95.06 93 GLN A CA 1
ATOM 764 C C . GLN A 1 93 ? -5.312 0.760 20.527 1.00 95.06 93 GLN A C 1
ATOM 766 O O . GLN A 1 93 ? -4.360 0.277 19.895 1.00 95.06 93 GLN A O 1
ATOM 771 N N . THR A 1 94 ? -6.562 0.736 20.065 1.00 96.19 94 THR A N 1
ATOM 772 C CA . THR A 1 94 ? -6.929 0.182 18.754 1.00 96.19 94 THR A CA 1
ATOM 773 C C . THR A 1 94 ? -6.286 0.981 17.622 1.00 96.19 94 THR A C 1
ATOM 775 O O . THR A 1 94 ? -5.730 0.394 16.693 1.00 96.19 94 THR A O 1
ATOM 778 N N . THR A 1 95 ? -6.268 2.312 17.730 1.00 96.81 95 THR A N 1
ATOM 779 C CA . THR A 1 95 ? -5.658 3.227 16.754 1.00 96.81 95 THR A CA 1
ATOM 780 C C . THR A 1 95 ? -4.173 2.936 16.547 1.00 96.81 95 THR A C 1
ATOM 782 O O . THR A 1 95 ? -3.722 2.813 15.405 1.00 96.81 95 THR A O 1
ATOM 785 N N . LEU A 1 96 ? -3.406 2.793 17.632 1.00 96.62 96 LEU A N 1
ATOM 786 C CA . LEU A 1 96 ? -1.970 2.502 17.557 1.00 96.62 96 LEU A CA 1
ATOM 787 C C . LEU A 1 96 ? -1.700 1.159 16.866 1.00 96.62 96 LEU A C 1
ATOM 789 O O . LEU A 1 96 ? -0.867 1.079 15.961 1.00 96.62 96 LEU A O 1
ATOM 793 N N . THR A 1 97 ? -2.438 0.118 17.256 1.00 96.81 97 THR A N 1
ATOM 794 C CA . THR A 1 97 ? -2.286 -1.230 16.685 1.00 96.81 97 THR A CA 1
ATOM 795 C C . THR A 1 97 ? -2.673 -1.255 15.208 1.00 96.81 97 THR A C 1
ATOM 797 O O . THR A 1 97 ? -1.943 -1.803 14.379 1.00 96.81 97 THR A O 1
ATOM 800 N N . PHE A 1 98 ? -3.792 -0.611 14.866 1.00 97.81 98 PHE A N 1
ATOM 801 C CA . PHE A 1 98 ? -4.279 -0.490 13.498 1.00 97.81 98 PHE A CA 1
ATOM 802 C C . PHE A 1 98 ? -3.245 0.182 12.592 1.00 97.81 98 PHE A C 1
ATOM 804 O O . PHE A 1 98 ? -2.878 -0.385 11.561 1.00 97.81 98 PHE A O 1
ATOM 811 N N . PHE A 1 99 ? -2.741 1.362 12.971 1.00 96.56 99 PHE A N 1
ATOM 812 C CA . PHE A 1 99 ? -1.791 2.083 12.123 1.00 96.56 99 PHE A CA 1
ATOM 813 C C . PHE A 1 99 ? -0.436 1.387 12.029 1.00 96.56 99 PHE A C 1
ATOM 815 O O . PHE A 1 99 ? 0.145 1.397 10.951 1.00 96.56 99 PHE A O 1
ATOM 822 N N . SER A 1 100 ? 0.013 0.688 13.076 1.00 96.00 100 SER A N 1
ATOM 823 C CA . SER A 1 100 ? 1.218 -0.144 12.985 1.00 96.00 100 SER A CA 1
ATO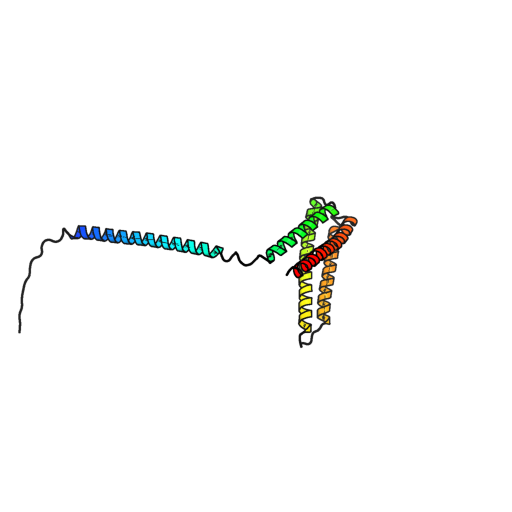M 824 C C . SER A 1 100 ? 1.080 -1.246 11.927 1.00 96.00 100 SER A C 1
ATOM 826 O O . SER A 1 100 ? 1.981 -1.421 11.110 1.00 96.00 100 SER A O 1
ATOM 828 N N . ARG A 1 101 ? -0.045 -1.977 11.907 1.00 97.06 101 ARG A N 1
ATOM 829 C CA . ARG A 1 101 ? -0.304 -3.025 10.897 1.00 97.06 101 ARG A CA 1
ATOM 830 C C . ARG A 1 101 ? -0.492 -2.439 9.502 1.00 97.06 101 ARG A C 1
ATOM 832 O O . ARG A 1 101 ? -0.090 -3.033 8.504 1.00 97.06 101 ARG A O 1
ATOM 839 N N . ARG A 1 102 ? -1.119 -1.266 9.430 1.00 95.31 102 ARG A N 1
ATOM 840 C CA . ARG A 1 102 ? -1.361 -0.562 8.174 1.00 95.31 102 ARG A CA 1
ATOM 841 C C . ARG A 1 102 ? -0.072 -0.064 7.534 1.00 95.31 102 ARG A C 1
ATOM 843 O O . ARG A 1 102 ? 0.064 -0.186 6.321 1.00 95.31 102 ARG A O 1
ATOM 850 N N . ASP A 1 103 ? 0.844 0.480 8.324 1.00 94.25 103 ASP A N 1
ATOM 851 C CA . ASP A 1 103 ? 2.128 0.968 7.825 1.00 94.25 103 ASP A CA 1
ATOM 852 C C . ASP A 1 103 ? 2.946 -0.203 7.242 1.00 94.25 103 ASP A C 1
ATOM 854 O O . ASP A 1 103 ? 3.405 -0.117 6.104 1.00 94.25 103 ASP A O 1
ATOM 858 N N . GLU A 1 104 ? 2.993 -1.352 7.930 1.00 94.88 104 GLU A N 1
ATOM 859 C CA . GLU A 1 104 ? 3.616 -2.575 7.396 1.00 94.88 104 GLU A CA 1
ATOM 860 C C . GLU A 1 104 ? 2.953 -3.041 6.086 1.00 94.88 104 GLU A C 1
ATOM 862 O O . GLU A 1 104 ? 3.635 -3.336 5.098 1.00 94.88 104 GLU A O 1
ATOM 867 N N . HIS A 1 105 ? 1.616 -3.059 6.044 1.00 95.75 105 HIS A N 1
ATOM 868 C CA . HIS A 1 105 ? 0.870 -3.393 4.833 1.00 95.75 105 HIS A CA 1
ATOM 869 C C . HIS A 1 105 ? 1.190 -2.437 3.673 1.00 95.75 105 HIS A C 1
ATOM 871 O O . HIS A 1 105 ? 1.363 -2.883 2.536 1.00 95.75 105 HIS A O 1
ATOM 877 N N . HIS A 1 106 ? 1.274 -1.132 3.938 1.00 93.31 106 HIS A N 1
ATOM 878 C CA . HIS A 1 106 ? 1.588 -0.117 2.936 1.00 93.31 106 HIS A CA 1
ATOM 879 C C . HIS A 1 106 ? 3.002 -0.277 2.372 1.00 93.31 106 HIS A C 1
ATOM 881 O O . HIS A 1 106 ? 3.176 -0.160 1.157 1.00 93.31 106 HIS A O 1
ATOM 887 N N . ASP A 1 107 ? 3.989 -0.572 3.216 1.00 94.12 107 ASP A N 1
ATOM 888 C CA . ASP A 1 107 ? 5.371 -0.784 2.781 1.00 94.12 107 ASP A CA 1
ATOM 889 C C . ASP A 1 107 ? 5.492 -2.027 1.890 1.00 94.12 107 ASP A C 1
ATOM 891 O O . ASP A 1 107 ? 6.093 -1.976 0.811 1.00 94.12 107 ASP A O 1
ATOM 895 N N . GLN A 1 108 ? 4.842 -3.126 2.280 1.00 95.31 108 GLN A N 1
ATOM 896 C CA . GLN A 1 108 ? 4.796 -4.353 1.480 1.00 95.31 108 GLN A CA 1
ATOM 897 C C . GLN A 1 108 ? 4.067 -4.134 0.148 1.00 95.31 108 GLN A C 1
ATOM 899 O O . GLN A 1 108 ? 4.568 -4.529 -0.906 1.00 95.31 108 GLN A O 1
ATOM 904 N N . GLN A 1 109 ? 2.915 -3.454 0.165 1.00 94.69 109 GLN A N 1
ATOM 905 C CA . GLN A 1 109 ? 2.191 -3.105 -1.060 1.00 94.69 109 GLN A CA 1
ATOM 906 C C . GLN A 1 109 ? 3.026 -2.226 -1.985 1.00 94.69 109 GLN A C 1
ATOM 908 O O . GLN A 1 109 ? 3.037 -2.472 -3.188 1.00 94.69 109 GLN A O 1
ATOM 913 N N . ARG A 1 110 ? 3.752 -1.238 -1.449 1.00 94.06 110 ARG A N 1
ATOM 914 C CA . ARG A 1 110 ? 4.629 -0.376 -2.249 1.00 94.06 110 ARG A CA 1
ATOM 915 C C . ARG A 1 110 ? 5.717 -1.189 -2.943 1.00 94.06 110 ARG A C 1
ATOM 917 O O . ARG A 1 110 ? 5.856 -1.073 -4.152 1.00 94.06 110 ARG A O 1
ATOM 924 N N . SER A 1 111 ? 6.400 -2.066 -2.212 1.00 96.19 111 SER A N 1
ATOM 925 C CA . SER A 1 111 ? 7.429 -2.948 -2.778 1.00 96.19 111 SER A CA 1
ATOM 926 C C . SER A 1 111 ? 6.892 -3.820 -3.925 1.00 96.19 111 SER A C 1
ATOM 928 O O . SER A 1 111 ? 7.516 -3.934 -4.982 1.00 96.19 111 SER A O 1
ATOM 930 N N . LEU A 1 112 ? 5.691 -4.389 -3.765 1.00 97.50 112 LEU A N 1
ATOM 931 C CA . LEU A 1 112 ? 5.045 -5.183 -4.815 1.00 97.50 112 LEU A CA 1
ATOM 932 C C . LEU A 1 112 ? 4.610 -4.333 -6.018 1.00 97.50 112 LEU A C 1
ATOM 934 O O . LEU A 1 112 ? 4.757 -4.773 -7.159 1.00 97.50 112 LEU A O 1
ATOM 938 N N . MET A 1 113 ? 4.107 -3.117 -5.782 1.00 95.00 113 MET A N 1
ATOM 939 C CA . MET A 1 113 ? 3.778 -2.166 -6.848 1.00 95.00 113 MET A CA 1
ATOM 940 C C . MET A 1 113 ? 5.022 -1.783 -7.649 1.00 95.00 113 MET A C 1
ATOM 942 O O . MET A 1 113 ? 4.983 -1.864 -8.873 1.00 95.00 113 MET A O 1
ATOM 946 N N . ASP A 1 114 ? 6.128 -1.462 -6.977 1.00 96.69 114 ASP A N 1
ATOM 947 C CA . ASP A 1 114 ? 7.395 -1.115 -7.624 1.00 96.69 114 ASP A CA 1
ATOM 948 C C . ASP A 1 114 ? 7.909 -2.286 -8.477 1.00 96.69 114 ASP A C 1
ATOM 950 O O . ASP A 1 114 ? 8.285 -2.107 -9.635 1.00 96.69 114 ASP A O 1
ATOM 954 N N . LYS A 1 115 ? 7.846 -3.517 -7.949 1.00 97.50 115 LYS A N 1
ATOM 955 C CA . LYS A 1 115 ? 8.205 -4.735 -8.692 1.00 97.50 115 LYS A CA 1
ATOM 956 C C . LYS A 1 115 ? 7.343 -4.924 -9.942 1.00 97.50 115 LYS A C 1
ATOM 958 O O . LYS A 1 115 ? 7.867 -5.241 -11.007 1.00 97.50 115 LYS A O 1
ATOM 963 N N . ARG A 1 116 ? 6.027 -4.736 -9.830 1.00 98.00 116 ARG A N 1
ATOM 964 C CA . ARG A 1 116 ? 5.098 -4.839 -10.964 1.00 98.00 116 ARG A CA 1
ATOM 965 C C . ARG A 1 116 ? 5.382 -3.765 -12.016 1.00 98.00 116 ARG A C 1
ATOM 967 O O . ARG A 1 116 ? 5.380 -4.064 -13.206 1.00 98.00 116 ARG A O 1
ATOM 974 N N . ASP A 1 117 ? 5.631 -2.535 -11.585 1.00 97.31 117 ASP A N 1
ATOM 975 C CA . ASP A 1 117 ? 5.893 -1.411 -12.483 1.00 97.31 117 ASP A CA 1
ATOM 976 C C . ASP A 1 117 ? 7.220 -1.617 -13.242 1.00 97.31 117 ASP A C 1
ATOM 978 O O . ASP A 1 117 ? 7.269 -1.401 -14.453 1.00 97.31 117 ASP A O 1
ATOM 982 N N . LEU A 1 118 ? 8.248 -2.177 -12.590 1.00 97.06 118 LEU A N 1
ATOM 983 C CA . LEU A 1 118 ? 9.479 -2.618 -13.259 1.00 97.06 118 LEU A CA 1
ATOM 984 C C . LEU A 1 118 ? 9.219 -3.693 -14.326 1.00 97.06 118 LEU A C 1
ATOM 986 O O . LEU A 1 118 ? 9.768 -3.603 -15.423 1.00 97.06 118 LEU A O 1
ATOM 990 N N . LEU A 1 119 ? 8.367 -4.685 -14.042 1.00 97.00 119 LEU A N 1
ATOM 991 C CA . LEU A 1 119 ? 8.007 -5.720 -15.020 1.00 97.00 119 LEU A CA 1
ATOM 992 C C . LEU A 1 119 ? 7.257 -5.138 -16.227 1.00 97.00 119 LEU A C 1
ATOM 994 O O . LEU A 1 119 ? 7.512 -5.545 -17.362 1.00 97.00 119 LEU A O 1
ATOM 998 N N . TYR A 1 120 ? 6.369 -4.163 -16.008 1.00 96.69 120 TYR A N 1
ATOM 999 C CA . TYR A 1 120 ? 5.716 -3.438 -17.101 1.00 96.69 120 TYR A CA 1
ATOM 1000 C C . TYR A 1 120 ? 6.721 -2.642 -17.940 1.00 96.69 120 TYR A C 1
ATOM 1002 O O . TYR A 1 120 ? 6.650 -2.685 -19.170 1.00 96.69 120 TYR A O 1
ATOM 1010 N N . ASP A 1 121 ? 7.676 -1.962 -17.305 1.00 95.44 121 ASP A N 1
ATOM 1011 C CA . ASP A 1 121 ? 8.731 -1.218 -17.999 1.00 95.44 121 ASP A CA 1
ATOM 1012 C C . ASP A 1 121 ? 9.645 -2.138 -18.818 1.00 95.44 121 ASP A C 1
ATOM 1014 O O . ASP A 1 121 ? 10.026 -1.803 -19.944 1.00 95.44 121 ASP A O 1
ATOM 1018 N N . GLU A 1 122 ? 10.009 -3.301 -18.275 1.00 93.56 122 GLU A N 1
ATOM 1019 C CA . GLU A 1 122 ? 10.751 -4.336 -18.998 1.00 93.56 122 GLU A CA 1
ATOM 1020 C C . GLU A 1 122 ? 9.967 -4.824 -20.212 1.00 93.56 122 GLU A C 1
ATOM 1022 O O . GLU A 1 122 ? 10.487 -4.786 -21.328 1.00 93.56 122 GLU A O 1
ATOM 1027 N N . LEU A 1 123 ? 8.705 -5.214 -20.018 1.00 94.50 123 LEU A N 1
ATOM 1028 C CA . LEU A 1 123 ? 7.828 -5.666 -21.094 1.00 94.50 123 LEU A CA 1
ATOM 1029 C C . LEU A 1 123 ? 7.686 -4.591 -22.180 1.00 94.50 123 LEU A C 1
ATOM 1031 O O . LEU A 1 123 ? 7.835 -4.892 -23.362 1.00 94.50 123 LEU A O 1
ATOM 1035 N N . TYR A 1 124 ? 7.500 -3.326 -21.805 1.00 93.88 124 TYR A N 1
ATOM 1036 C CA . TYR A 1 124 ? 7.397 -2.224 -22.760 1.00 93.88 124 TYR A CA 1
ATOM 1037 C C . TYR A 1 124 ? 8.666 -2.051 -23.608 1.00 93.88 124 TYR A C 1
ATOM 1039 O O . TYR A 1 124 ? 8.584 -1.827 -24.819 1.00 93.88 124 TYR A O 1
ATOM 1047 N N . LYS A 1 125 ? 9.855 -2.199 -23.008 1.00 93.06 125 LYS A N 1
ATOM 1048 C CA . LYS A 1 125 ? 11.136 -2.119 -23.735 1.00 93.06 125 LYS A CA 1
ATOM 1049 C C . LYS A 1 125 ? 11.277 -3.227 -24.778 1.00 93.06 125 LYS A C 1
ATOM 1051 O O . LYS A 1 125 ? 11.871 -2.984 -25.829 1.00 93.06 125 LYS A O 1
ATOM 1056 N N . THR A 1 126 ? 10.703 -4.407 -24.532 1.00 92.69 126 THR A N 1
ATOM 1057 C CA . THR A 1 126 ? 10.771 -5.526 -25.485 1.00 92.69 126 THR A CA 1
ATOM 1058 C C . THR A 1 126 ? 10.016 -5.263 -26.787 1.00 92.69 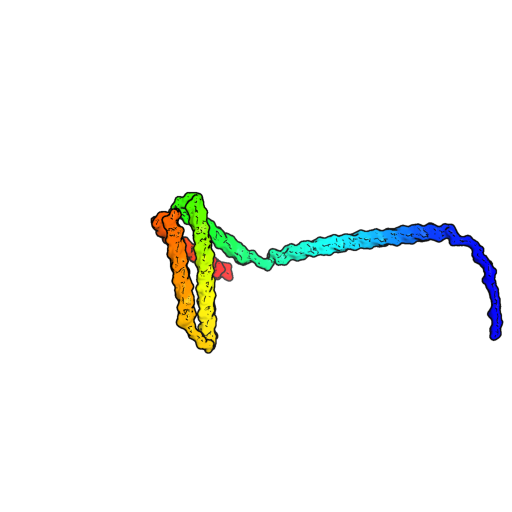126 THR A C 1
ATOM 1060 O O . THR A 1 126 ? 10.420 -5.781 -27.821 1.00 92.69 126 THR A O 1
ATOM 1063 N N . PHE A 1 127 ? 8.982 -4.412 -26.789 1.00 90.88 127 PHE A N 1
ATOM 1064 C CA . PHE A 1 127 ? 8.189 -4.129 -27.996 1.00 90.88 127 PHE A CA 1
ATOM 1065 C C . PHE A 1 127 ? 8.982 -3.458 -29.122 1.00 90.88 127 PHE A C 1
ATOM 1067 O O . PHE A 1 127 ? 8.598 -3.558 -30.283 1.00 90.88 127 PHE A O 1
ATOM 1074 N N . ASN A 1 128 ? 10.085 -2.782 -28.791 1.00 87.00 128 ASN A N 1
ATOM 1075 C CA . ASN A 1 128 ? 10.970 -2.146 -29.767 1.00 87.00 128 ASN A CA 1
ATOM 1076 C C . ASN A 1 128 ? 12.262 -2.946 -30.010 1.00 87.00 128 ASN A C 1
ATOM 1078 O O . ASN A 1 128 ? 13.124 -2.488 -30.764 1.00 87.00 128 ASN A O 1
ATOM 1082 N N . SER A 1 129 ? 12.423 -4.107 -29.364 1.00 84.44 129 SER A N 1
ATOM 1083 C CA . SER A 1 129 ? 13.583 -4.971 -29.579 1.00 84.44 129 SER A CA 1
ATOM 1084 C C . SER A 1 129 ? 13.416 -5.813 -30.847 1.00 84.44 129 SER A C 1
ATOM 1086 O O . SER A 1 129 ? 12.305 -6.101 -31.285 1.00 84.44 129 SER A O 1
ATOM 1088 N N . LYS A 1 130 ? 14.544 -6.202 -31.447 1.00 85.00 130 LYS A N 1
ATOM 1089 C CA . LYS A 1 130 ? 14.596 -7.195 -32.533 1.00 85.00 130 LYS A CA 1
ATOM 1090 C C . LYS A 1 130 ? 14.810 -8.619 -32.015 1.00 85.00 130 LYS A C 1
ATOM 1092 O O . LYS A 1 130 ? 14.836 -9.544 -32.822 1.00 85.00 130 LYS A O 1
ATOM 1097 N N . ASP A 1 131 ? 15.006 -8.770 -30.709 1.00 88.12 131 ASP A N 1
ATOM 1098 C CA . ASP A 1 131 ? 15.253 -10.059 -30.075 1.00 88.12 131 ASP A CA 1
ATOM 1099 C C . ASP A 1 131 ? 13.968 -10.889 -30.004 1.00 88.12 131 ASP A C 1
ATOM 1101 O O . ASP A 1 131 ? 12.862 -10.354 -29.905 1.00 88.12 131 ASP A O 1
ATOM 1105 N N . GLU A 1 132 ? 14.119 -12.211 -30.033 1.00 86.81 132 GLU A N 1
ATOM 1106 C CA . GLU A 1 132 ? 13.019 -13.130 -29.754 1.00 86.81 132 GLU A CA 1
ATOM 1107 C C . GLU A 1 132 ? 12.702 -13.087 -28.252 1.00 86.81 132 GLU A C 1
ATOM 1109 O O . GLU A 1 132 ? 13.571 -13.322 -27.412 1.00 86.81 132 GLU A O 1
ATOM 1114 N N . VAL A 1 133 ? 11.461 -12.731 -27.912 1.00 91.00 133 VAL A N 1
ATOM 1115 C CA . VAL A 1 133 ? 11.022 -12.478 -26.533 1.00 91.00 133 VAL A CA 1
ATOM 1116 C C . VAL A 1 133 ? 9.913 -13.454 -26.164 1.00 91.00 133 VAL A C 1
ATOM 1118 O O . VAL A 1 133 ? 8.895 -13.546 -26.851 1.00 91.00 133 VAL A O 1
ATOM 1121 N N . ASP A 1 134 ? 10.075 -14.135 -25.029 1.00 94.00 134 ASP A N 1
ATOM 1122 C CA . ASP A 1 134 ? 9.013 -14.941 -24.429 1.00 94.00 134 ASP A CA 1
ATOM 1123 C C . ASP A 1 134 ? 8.021 -14.048 -23.664 1.00 94.00 134 ASP A C 1
ATOM 1125 O O . ASP A 1 134 ? 8.138 -13.797 -22.459 1.00 94.00 134 ASP A O 1
ATOM 1129 N N . TYR A 1 135 ? 7.013 -13.559 -24.387 1.00 94.62 135 TYR A N 1
ATOM 1130 C CA . TYR A 1 135 ? 5.927 -12.770 -23.807 1.00 94.62 135 TYR A CA 1
ATOM 1131 C C . TYR A 1 135 ? 5.095 -13.552 -22.787 1.00 94.62 135 TYR A C 1
ATOM 1133 O O . TYR A 1 135 ? 4.565 -12.951 -21.852 1.00 94.62 135 TYR A O 1
ATOM 1141 N N . HIS A 1 136 ? 4.982 -14.874 -22.934 1.00 96.06 136 HIS A N 1
ATOM 1142 C CA . HIS A 1 136 ? 4.200 -15.692 -22.014 1.00 96.06 136 HIS A CA 1
ATOM 1143 C C . HIS A 1 136 ? 4.843 -15.709 -20.622 1.00 96.06 136 HIS A C 1
ATOM 1145 O O . HIS A 1 136 ? 4.145 -15.502 -19.624 1.00 96.06 136 HIS A O 1
ATOM 1151 N N . SER A 1 137 ? 6.168 -15.876 -20.546 1.00 96.12 137 SER A N 1
ATOM 1152 C CA . SER A 1 137 ? 6.899 -15.786 -19.273 1.00 96.12 137 SER A CA 1
ATOM 1153 C C . SER A 1 137 ? 6.739 -14.408 -18.629 1.00 96.12 137 SER A C 1
ATOM 1155 O O . SER A 1 137 ? 6.377 -14.315 -17.457 1.00 96.12 137 SER A O 1
ATOM 1157 N N . LYS A 1 138 ? 6.915 -13.324 -19.398 1.00 95.69 138 LYS A N 1
ATOM 1158 C CA . LYS A 1 138 ? 6.808 -11.949 -18.875 1.00 95.69 138 LYS A CA 1
ATOM 1159 C C . LYS A 1 138 ? 5.412 -11.611 -18.346 1.00 95.69 138 LYS A C 1
ATOM 1161 O O . LYS A 1 138 ? 5.286 -11.010 -17.283 1.00 95.69 138 LYS A O 1
ATOM 1166 N N . ILE A 1 139 ? 4.361 -12.034 -19.045 1.00 96.75 139 ILE A N 1
ATOM 1167 C CA . ILE A 1 139 ? 2.976 -11.864 -18.580 1.00 96.75 139 ILE A CA 1
ATOM 1168 C C . ILE A 1 139 ? 2.727 -12.690 -17.308 1.00 96.75 139 ILE A C 1
ATOM 1170 O O . ILE A 1 139 ? 2.098 -12.202 -16.370 1.00 96.75 139 ILE A O 1
ATOM 1174 N N . SER A 1 140 ? 3.258 -13.914 -17.245 1.00 97.94 140 SER A N 1
ATOM 1175 C CA . SER A 1 140 ? 3.125 -14.780 -16.065 1.00 97.94 140 SER A CA 1
ATOM 1176 C C . SER A 1 140 ? 3.796 -14.179 -14.824 1.00 97.94 140 SER A C 1
ATOM 1178 O O . SER A 1 140 ? 3.230 -14.243 -13.734 1.00 97.94 140 SER A O 1
ATOM 1180 N N . GLU A 1 141 ? 4.964 -13.546 -14.981 1.00 97.75 141 GLU A N 1
ATOM 1181 C CA . GLU A 1 141 ? 5.652 -12.815 -13.905 1.00 97.75 141 GLU A CA 1
ATOM 1182 C C . GLU A 1 141 ? 4.792 -11.663 -13.359 1.00 97.75 141 GLU A C 1
ATOM 1184 O O . GLU A 1 141 ? 4.674 -11.507 -12.142 1.00 97.75 141 GLU A O 1
ATOM 1189 N N . ILE A 1 142 ? 4.143 -10.891 -14.240 1.00 98.12 142 ILE A N 1
ATOM 1190 C CA . ILE A 1 142 ? 3.243 -9.794 -13.846 1.00 98.12 142 ILE A CA 1
ATOM 1191 C C . ILE A 1 142 ? 2.052 -10.338 -13.049 1.00 98.12 142 ILE A C 1
ATOM 1193 O O . ILE A 1 142 ? 1.781 -9.862 -11.945 1.00 98.12 142 ILE A O 1
ATOM 1197 N N . PHE A 1 143 ? 1.375 -11.373 -13.556 1.00 98.12 143 PHE A N 1
ATOM 1198 C CA . PHE A 1 143 ? 0.228 -11.972 -12.866 1.00 98.12 143 PHE A CA 1
ATOM 1199 C C . PHE A 1 143 ? 0.596 -12.606 -11.523 1.00 98.12 143 PHE A C 1
ATOM 1201 O O . PHE A 1 143 ? -0.209 -12.566 -10.588 1.00 98.12 143 PHE A O 1
ATOM 1208 N N . ALA A 1 144 ? 1.806 -13.152 -11.388 1.00 98.31 144 ALA A N 1
ATOM 1209 C CA . ALA A 1 144 ? 2.292 -13.656 -10.109 1.00 98.31 144 ALA A CA 1
ATOM 1210 C C . ALA A 1 144 ? 2.376 -12.532 -9.062 1.00 98.31 144 ALA A C 1
ATOM 1212 O O . ALA A 1 144 ? 1.882 -12.703 -7.946 1.00 98.31 144 ALA A O 1
ATOM 1213 N N . VAL A 1 145 ? 2.918 -11.365 -9.433 1.00 98.38 145 VAL A N 1
ATOM 1214 C CA . VAL A 1 145 ? 2.990 -10.198 -8.535 1.00 98.38 145 VAL A CA 1
ATOM 1215 C C . VAL A 1 145 ? 1.597 -9.654 -8.217 1.00 98.38 145 VAL A C 1
ATOM 1217 O O . VAL A 1 145 ? 1.305 -9.365 -7.061 1.00 98.38 145 VAL A O 1
ATOM 1220 N N . GLU A 1 146 ? 0.698 -9.561 -9.197 1.00 97.94 146 GLU A N 1
ATOM 1221 C CA . GLU A 1 146 ? -0.678 -9.099 -8.953 1.00 97.94 146 GLU A CA 1
ATOM 1222 C C . GLU A 1 146 ? -1.447 -10.039 -8.011 1.00 97.94 146 GLU A C 1
ATOM 1224 O O . GLU A 1 146 ? -2.168 -9.584 -7.119 1.00 97.94 146 GLU A O 1
ATOM 1229 N N . THR A 1 147 ? -1.238 -11.350 -8.140 1.00 98.25 147 THR A N 1
ATOM 1230 C CA . THR A 1 147 ? -1.802 -12.349 -7.220 1.00 98.25 147 THR A CA 1
ATOM 1231 C C . THR A 1 147 ? -1.239 -12.183 -5.807 1.00 98.25 147 THR A C 1
ATOM 1233 O O . THR A 1 147 ? -1.986 -12.223 -4.828 1.00 98.25 147 THR A O 1
ATOM 1236 N N . GLU A 1 148 ? 0.069 -11.953 -5.686 1.00 98.00 148 GLU A N 1
ATOM 1237 C CA . GLU A 1 148 ? 0.736 -11.688 -4.409 1.00 98.00 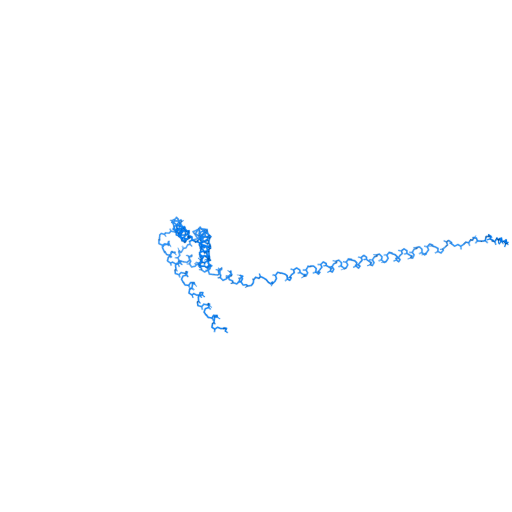148 GLU A CA 1
ATOM 1238 C C . GLU A 1 148 ? 0.191 -10.415 -3.740 1.00 98.00 148 GLU A C 1
ATOM 1240 O O . GLU A 1 148 ? -0.109 -10.424 -2.544 1.00 98.00 148 GLU A O 1
ATOM 1245 N N . MET A 1 149 ? -0.045 -9.353 -4.516 1.00 97.75 149 MET A N 1
ATOM 1246 C CA . MET A 1 149 ? -0.669 -8.117 -4.036 1.00 97.75 149 MET A CA 1
ATOM 1247 C C . MET A 1 149 ? -2.082 -8.351 -3.493 1.00 97.75 149 MET A C 1
ATOM 1249 O O . MET A 1 149 ? -2.419 -7.822 -2.430 1.00 97.75 149 MET A O 1
ATOM 1253 N N . LEU A 1 150 ? -2.908 -9.133 -4.198 1.00 97.19 150 LEU A N 1
ATOM 1254 C CA . LEU A 1 150 ? -4.263 -9.471 -3.751 1.00 97.19 150 LEU A CA 1
ATOM 1255 C C . LEU A 1 150 ? -4.236 -10.276 -2.450 1.00 97.19 150 LEU A C 1
ATOM 1257 O O . LEU A 1 150 ? -4.958 -9.942 -1.511 1.00 97.19 150 LEU A O 1
ATOM 1261 N N . LYS A 1 151 ? -3.346 -11.267 -2.357 1.00 97.81 151 LYS A N 1
ATOM 1262 C CA . LYS A 1 151 ? -3.165 -12.071 -1.145 1.00 97.81 151 LYS A CA 1
ATOM 1263 C C . LYS A 1 151 ? -2.693 -11.227 0.041 1.00 97.81 151 LYS A C 1
ATOM 1265 O O . LYS A 1 151 ? -3.216 -11.368 1.141 1.00 97.81 151 LYS A O 1
ATOM 1270 N N . HIS A 1 152 ? -1.750 -10.305 -0.167 1.00 97.19 152 HIS A N 1
ATOM 1271 C CA . HIS A 1 152 ? -1.326 -9.374 0.885 1.00 97.19 152 HIS A CA 1
ATOM 1272 C C . HIS A 1 152 ? -2.470 -8.478 1.367 1.00 97.19 152 HIS A C 1
ATOM 1274 O O . HIS A 1 152 ? -2.560 -8.184 2.559 1.00 97.19 152 HIS A O 1
ATOM 1280 N N . ARG A 1 153 ? -3.348 -8.041 0.456 1.00 96.44 153 ARG A N 1
ATOM 1281 C CA . ARG A 1 153 ? -4.537 -7.254 0.801 1.00 96.44 153 ARG A CA 1
ATOM 1282 C C . ARG A 1 153 ? -5.529 -8.070 1.630 1.00 96.44 153 ARG A C 1
ATOM 1284 O O . ARG A 1 153 ? -6.013 -7.569 2.638 1.00 96.44 153 ARG A O 1
ATOM 1291 N N . GLU A 1 154 ? -5.801 -9.312 1.244 1.00 97.31 154 GLU A N 1
ATOM 1292 C CA . GLU A 1 154 ? -6.660 -10.225 2.011 1.00 97.31 15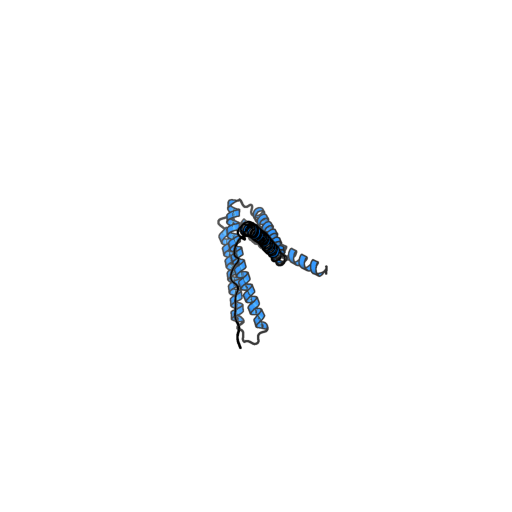4 GLU A CA 1
ATOM 1293 C C . GLU A 1 154 ? -6.098 -10.494 3.415 1.00 97.31 154 GLU A C 1
ATOM 1295 O O . GLU A 1 154 ? -6.817 -10.370 4.409 1.00 97.31 154 GLU A O 1
ATOM 1300 N N . ASN A 1 155 ? -4.797 -10.783 3.508 1.00 97.38 155 ASN A N 1
ATOM 1301 C CA . ASN A 1 155 ? -4.110 -11.018 4.777 1.00 97.38 155 ASN A CA 1
ATOM 1302 C C . ASN A 1 155 ? -4.175 -9.800 5.700 1.00 97.38 155 ASN A C 1
ATOM 1304 O O . ASN A 1 155 ? -4.390 -9.964 6.898 1.00 97.38 155 ASN A O 1
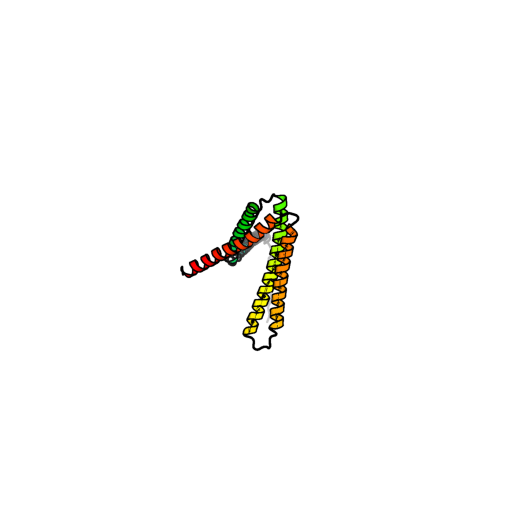ATOM 1308 N N . PHE A 1 156 ? -4.024 -8.587 5.157 1.00 97.81 156 PHE A N 1
ATOM 1309 C CA . PHE A 1 156 ? -4.147 -7.362 5.940 1.00 97.81 156 PHE A CA 1
ATOM 1310 C C . PHE A 1 156 ? -5.528 -7.250 6.581 1.00 97.81 156 PHE A C 1
ATOM 1312 O O . PHE A 1 156 ? -5.601 -7.168 7.801 1.00 97.81 156 PHE A O 1
ATOM 1319 N N . PHE A 1 157 ? -6.618 -7.330 5.811 1.00 97.50 157 PHE A N 1
ATOM 1320 C CA . PHE A 1 157 ? -7.965 -7.227 6.388 1.00 97.50 157 PHE A CA 1
ATOM 1321 C C . PHE A 1 157 ? -8.278 -8.371 7.355 1.00 97.50 157 PHE A C 1
ATOM 1323 O O . PHE A 1 157 ? -8.882 -8.134 8.399 1.00 97.50 157 PHE A O 1
ATOM 1330 N N . SER A 1 158 ? -7.807 -9.584 7.057 1.00 96.88 158 SER A N 1
ATOM 1331 C CA . SER A 1 158 ? -7.935 -10.730 7.965 1.00 96.88 158 SER A CA 1
ATOM 1332 C C . SER A 1 158 ? -7.192 -10.493 9.279 1.00 96.88 158 SER A C 1
ATOM 1334 O O . SER A 1 158 ? -7.691 -10.833 10.344 1.00 96.88 158 SER A O 1
ATOM 1336 N N . SER A 1 159 ? -6.026 -9.843 9.226 1.00 96.81 159 SER A N 1
ATOM 1337 C CA . SER A 1 159 ? -5.251 -9.495 10.417 1.00 96.81 159 SER A CA 1
ATOM 1338 C C . SER A 1 159 ? -5.901 -8.421 11.283 1.00 96.81 159 SER A C 1
ATOM 1340 O O . SER A 1 159 ? -5.366 -8.145 12.343 1.00 96.81 159 SER A O 1
ATOM 1342 N N . LEU A 1 160 ? -6.995 -7.780 10.858 1.00 97.94 160 LEU A N 1
ATOM 1343 C CA . LEU A 1 160 ? -7.688 -6.755 11.646 1.00 97.94 160 LEU A CA 1
ATOM 1344 C C . LEU A 1 160 ? -8.838 -7.321 12.488 1.00 97.94 160 LEU A C 1
ATOM 1346 O O . LEU A 1 160 ? -9.395 -6.586 13.297 1.00 97.94 160 LEU A O 1
ATOM 1350 N N . SER A 1 161 ? -9.212 -8.594 12.320 1.00 97.06 161 SER A N 1
ATOM 1351 C CA . SER A 1 161 ? -10.410 -9.176 12.949 1.00 97.06 161 SER A CA 1
ATOM 1352 C C . SER A 1 161 ? -10.359 -9.258 14.479 1.00 97.06 161 SER A C 1
ATOM 1354 O O . SER A 1 161 ? -11.383 -9.467 15.119 1.00 97.06 161 SER A O 1
ATOM 1356 N N . ASP A 1 162 ? -9.171 -9.152 15.073 1.00 96.81 162 ASP A N 1
ATOM 1357 C CA . ASP A 1 162 ? -8.954 -9.109 16.524 1.00 96.81 162 ASP A CA 1
ATOM 1358 C C . ASP A 1 162 ? -9.109 -7.700 17.119 1.00 96.81 162 ASP A C 1
ATOM 1360 O O . ASP A 1 162 ? -9.283 -7.579 18.330 1.00 96.81 162 ASP A O 1
ATOM 1364 N N . ILE A 1 163 ? -9.053 -6.649 16.292 1.00 97.44 163 ILE A N 1
ATOM 1365 C CA . ILE A 1 163 ? -9.125 -5.244 16.732 1.00 97.44 163 ILE A CA 1
ATOM 1366 C C . ILE A 1 163 ? -10.298 -4.464 16.125 1.00 97.44 163 ILE A C 1
ATOM 1368 O O . ILE A 1 163 ? -10.670 -3.421 16.652 1.00 97.44 163 ILE A O 1
ATOM 1372 N N . LEU A 1 164 ? -10.896 -4.953 15.037 1.00 97.88 164 LEU A N 1
ATOM 1373 C CA . LEU A 1 164 ? -12.043 -4.351 14.363 1.00 97.88 164 LEU A CA 1
ATOM 1374 C C . LEU A 1 164 ? -13.163 -5.376 14.186 1.00 97.88 164 LEU A C 1
ATOM 1376 O O . LEU A 1 164 ? -12.930 -6.552 13.908 1.00 97.88 164 LEU A O 1
ATOM 1380 N N . THR A 1 165 ? -14.402 -4.901 14.267 1.00 98.06 165 THR A N 1
ATOM 1381 C CA . THR A 1 165 ? -15.582 -5.691 13.897 1.00 98.06 165 THR A CA 1
ATOM 1382 C C . THR A 1 165 ? -15.675 -5.884 12.381 1.00 98.06 165 THR A C 1
ATOM 1384 O O . THR A 1 165 ? -15.179 -5.070 11.601 1.00 98.06 165 THR A O 1
ATOM 1387 N N . GLU A 1 166 ? -16.400 -6.913 11.935 1.00 97.75 166 GLU A N 1
ATOM 1388 C CA . GLU A 1 166 ? -16.656 -7.150 10.503 1.00 97.75 166 GLU A CA 1
ATOM 1389 C C . GLU A 1 166 ? -17.290 -5.933 9.807 1.00 97.75 166 GLU A C 1
ATOM 1391 O O . GLU A 1 166 ? -16.939 -5.603 8.673 1.00 97.75 166 GLU A O 1
ATOM 1396 N N . LYS A 1 167 ? -18.181 -5.217 10.510 1.00 98.00 167 LYS A N 1
ATOM 1397 C CA . LYS A 1 167 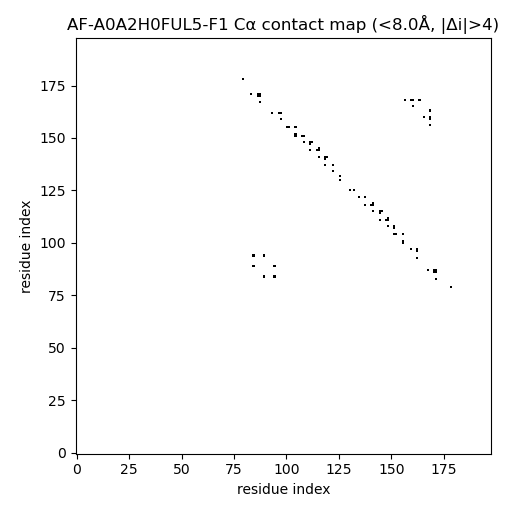? -18.793 -3.977 10.017 1.00 98.00 167 LYS A CA 1
ATOM 1398 C C . LYS A 1 167 ? -17.742 -2.890 9.779 1.00 98.00 167 LYS A C 1
ATOM 1400 O O . LYS A 1 167 ? -17.726 -2.306 8.699 1.00 98.00 167 LYS A O 1
ATOM 1405 N N . GLN A 1 168 ? -16.857 -2.657 10.749 1.00 98.25 168 GLN A N 1
ATOM 1406 C CA . GLN A 1 168 ? -15.772 -1.676 10.636 1.00 98.25 168 GLN A CA 1
ATOM 1407 C C . GLN A 1 168 ? -14.790 -2.043 9.514 1.00 98.25 168 GLN A C 1
ATOM 1409 O O . GLN A 1 168 ? -14.362 -1.173 8.759 1.00 98.25 168 GLN A O 1
ATOM 1414 N N . ILE A 1 169 ? -14.473 -3.331 9.345 1.00 98.25 169 ILE A N 1
ATOM 1415 C CA . ILE A 1 169 ? -13.633 -3.807 8.235 1.00 98.25 169 ILE A CA 1
ATOM 1416 C C . ILE A 1 169 ? -14.306 -3.517 6.885 1.00 98.25 169 ILE A C 1
ATOM 1418 O O . ILE A 1 169 ? -13.660 -3.002 5.971 1.00 98.25 169 ILE A O 1
ATOM 1422 N N . ALA A 1 170 ? -15.606 -3.787 6.751 1.00 98.12 170 ALA A N 1
ATOM 1423 C CA . ALA A 1 170 ? -16.349 -3.481 5.530 1.00 98.12 170 ALA A CA 1
ATOM 1424 C C . ALA A 1 170 ? -16.399 -1.967 5.242 1.00 98.12 170 ALA A C 1
ATOM 1426 O O . ALA A 1 170 ? -16.178 -1.548 4.101 1.00 98.12 170 ALA A O 1
ATOM 1427 N N . GLU A 1 171 ? -16.633 -1.142 6.266 1.00 98.19 171 GLU A N 1
ATOM 1428 C CA . GLU A 1 171 ? -16.605 0.324 6.167 1.00 98.19 171 GLU A CA 1
ATOM 1429 C C . GLU A 1 171 ? -15.230 0.829 5.717 1.00 98.19 171 GLU A C 1
ATOM 1431 O O . GLU A 1 171 ? -15.152 1.652 4.802 1.00 98.19 171 GLU A O 1
ATOM 1436 N N . LEU A 1 172 ? -14.151 0.275 6.275 1.00 97.81 172 LEU A N 1
ATOM 1437 C CA . LEU A 1 172 ? -12.779 0.584 5.881 1.00 97.81 172 LEU A CA 1
ATOM 1438 C C . LEU A 1 172 ? -12.513 0.239 4.408 1.00 97.81 172 LEU A C 1
ATOM 1440 O O . LEU A 1 172 ? -11.967 1.065 3.676 1.00 97.81 172 LEU A O 1
ATOM 1444 N N . ILE A 1 173 ? -12.925 -0.945 3.942 1.00 97.06 173 ILE A N 1
ATOM 1445 C CA . ILE A 1 173 ? -12.740 -1.367 2.541 1.00 97.06 173 ILE A CA 1
ATOM 1446 C C . ILE A 1 173 ? -13.416 -0.380 1.584 1.00 97.06 173 ILE A C 1
ATOM 1448 O O . ILE A 1 173 ? -12.803 0.067 0.607 1.00 97.06 173 ILE A O 1
ATOM 1452 N N . VAL A 1 174 ? -14.674 -0.027 1.859 1.00 97.81 174 VAL A N 1
ATOM 1453 C CA . VAL A 1 174 ? -15.439 0.921 1.038 1.00 97.81 174 VAL A CA 1
ATOM 1454 C C . VAL A 1 174 ? -14.803 2.311 1.091 1.00 97.81 174 VAL A C 1
ATOM 1456 O O . VAL A 1 174 ? -14.652 2.965 0.053 1.00 97.81 174 VAL A O 1
ATOM 1459 N N . PHE A 1 175 ? -14.377 2.748 2.278 1.00 97.50 175 PHE A N 1
ATOM 1460 C CA . PHE A 1 175 ? -13.684 4.014 2.468 1.00 97.50 175 PHE A CA 1
ATOM 1461 C C . PHE A 1 175 ? -12.405 4.102 1.631 1.00 97.50 175 PHE A C 1
ATOM 1463 O O . PHE A 1 175 ? -12.246 5.0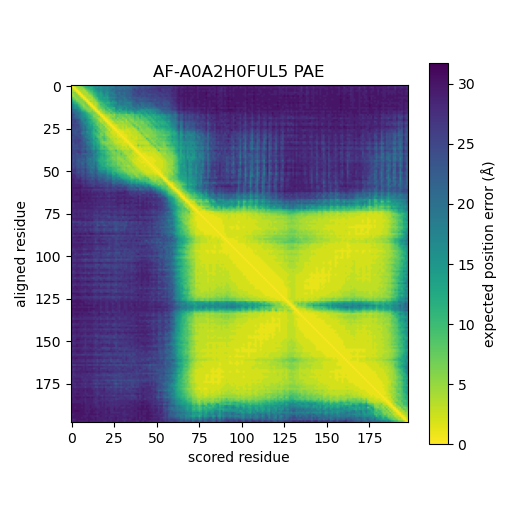72 0.893 1.00 97.50 175 PHE A O 1
ATOM 1470 N N . GLU A 1 176 ? -11.525 3.097 1.667 1.00 94.38 176 GLU A N 1
ATOM 1471 C CA . GLU A 1 176 ? -10.265 3.113 0.909 1.00 94.38 176 GLU A CA 1
ATOM 1472 C C . GLU A 1 176 ? -10.485 3.259 -0.602 1.00 94.38 176 GLU A C 1
ATOM 1474 O O . GLU A 1 176 ? -9.736 3.954 -1.298 1.00 94.38 176 GLU A O 1
ATOM 1479 N N . VAL A 1 177 ? -11.494 2.570 -1.143 1.00 94.31 177 VAL A N 1
ATOM 1480 C CA . VAL A 1 177 ? -11.834 2.636 -2.572 1.00 94.31 177 VAL A CA 1
ATOM 1481 C C . VAL A 1 177 ? -12.332 4.034 -2.935 1.00 94.31 177 VAL A C 1
ATOM 1483 O O . VAL A 1 177 ? -11.856 4.632 -3.910 1.00 94.31 177 VAL A O 1
ATOM 1486 N N . ASN A 1 178 ? -13.241 4.580 -2.128 1.00 95.12 178 ASN A N 1
ATOM 1487 C CA . ASN A 1 178 ? -13.824 5.898 -2.352 1.00 95.12 178 ASN A CA 1
ATOM 1488 C C . ASN A 1 178 ? -12.786 7.012 -2.189 1.00 95.12 178 ASN A C 1
ATOM 1490 O O . ASN A 1 178 ? -12.667 7.870 -3.066 1.00 95.12 178 ASN A O 1
ATOM 1494 N N . PHE A 1 179 ? -11.981 6.962 -1.127 1.00 94.12 179 PHE A N 1
ATOM 1495 C CA . PHE A 1 179 ? -10.944 7.948 -0.837 1.00 94.12 179 PHE A CA 1
ATOM 1496 C C . PHE A 1 179 ? -9.909 8.006 -1.962 1.00 94.12 179 PHE A C 1
ATOM 1498 O O . PHE A 1 179 ? -9.641 9.071 -2.515 1.00 94.12 179 PHE A O 1
ATOM 1505 N N . ARG A 1 180 ? -9.387 6.856 -2.401 1.00 89.81 180 ARG A N 1
ATOM 1506 C CA . ARG A 1 180 ? -8.435 6.785 -3.522 1.00 89.81 180 ARG A CA 1
ATOM 1507 C C . ARG A 1 180 ? -9.021 7.328 -4.826 1.00 89.81 180 ARG A C 1
ATOM 1509 O O . ARG A 1 180 ? -8.317 8.011 -5.575 1.00 89.81 180 ARG A O 1
ATOM 1516 N N . THR A 1 181 ? -10.296 7.055 -5.093 1.00 90.31 181 THR A N 1
ATOM 1517 C CA . THR A 1 181 ? -11.002 7.574 -6.274 1.00 90.31 181 THR A CA 1
ATOM 1518 C C . THR A 1 181 ? -11.147 9.095 -6.209 1.00 90.31 181 THR A C 1
ATOM 1520 O O . THR A 1 181 ? -10.819 9.791 -7.174 1.00 90.31 181 THR A O 1
ATOM 1523 N N . GLU A 1 182 ? -11.561 9.630 -5.059 1.00 89.38 182 GLU A N 1
ATOM 1524 C CA . GLU A 1 182 ? -11.654 11.070 -4.818 1.00 89.38 182 GLU A CA 1
ATOM 1525 C C . GLU A 1 182 ? -10.290 11.747 -4.995 1.00 89.38 182 GLU A C 1
ATOM 1527 O O . GLU A 1 182 ? -10.169 12.723 -5.742 1.00 89.38 182 GLU A O 1
ATOM 1532 N N . MET A 1 183 ? -9.242 11.186 -4.390 1.00 86.69 183 MET A N 1
ATOM 1533 C CA . MET A 1 183 ? -7.889 11.719 -4.496 1.00 86.69 183 MET A CA 1
ATOM 1534 C C . MET A 1 183 ? -7.409 11.747 -5.947 1.00 86.69 183 MET A C 1
ATOM 1536 O O . MET A 1 183 ? -6.936 12.789 -6.410 1.00 86.69 183 MET A O 1
ATOM 1540 N N . ARG A 1 184 ? -7.598 10.658 -6.707 1.00 83.44 184 ARG A N 1
ATOM 1541 C CA . ARG A 1 184 ? -7.255 10.609 -8.138 1.00 83.44 184 ARG A CA 1
ATOM 1542 C C . ARG A 1 184 ? -7.947 11.734 -8.917 1.00 83.44 184 ARG A C 1
ATOM 1544 O O . ARG A 1 184 ? -7.279 12.443 -9.669 1.00 83.44 184 ARG A O 1
ATOM 1551 N N . HIS A 1 185 ? -9.243 11.963 -8.698 1.00 83.75 185 HIS A N 1
ATOM 1552 C CA . HIS A 1 185 ? -9.971 13.058 -9.349 1.00 83.75 185 HIS A CA 1
ATOM 1553 C C . HIS A 1 185 ? -9.431 14.443 -8.970 1.00 83.75 185 HIS A C 1
ATOM 1555 O O . HIS A 1 185 ? -9.296 15.311 -9.836 1.00 83.75 185 HIS A O 1
ATOM 1561 N N . GLN A 1 186 ? -9.096 14.662 -7.697 1.00 80.12 186 GLN A N 1
ATOM 1562 C CA . GLN A 1 186 ? -8.536 15.934 -7.230 1.00 80.12 186 GLN A CA 1
ATOM 1563 C C . GLN A 1 186 ? -7.155 16.213 -7.837 1.00 80.12 186 GLN A C 1
ATOM 1565 O O . GLN A 1 186 ? -6.837 17.364 -8.146 1.00 80.12 186 GLN A O 1
ATOM 1570 N N . PHE A 1 187 ? -6.337 15.180 -8.044 1.00 73.50 187 PHE A N 1
ATOM 1571 C CA . PHE A 1 187 ? -5.027 15.321 -8.676 1.00 73.50 187 PHE A CA 1
ATOM 1572 C C . PHE A 1 187 ? -5.114 15.564 -10.187 1.00 73.50 187 PHE A C 1
ATOM 1574 O O . PHE A 1 187 ? -4.458 16.489 -10.666 1.00 73.50 187 PHE A O 1
ATOM 1581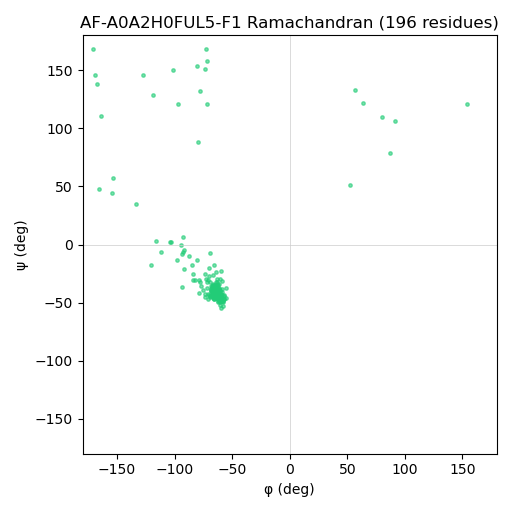 N N . ILE A 1 188 ? -5.957 14.818 -10.913 1.00 71.69 188 ILE A N 1
ATOM 1582 C CA . ILE A 1 188 ? -6.145 14.978 -12.369 1.00 71.69 188 ILE A CA 1
ATOM 1583 C C . ILE A 1 188 ? -6.686 16.378 -12.709 1.00 71.69 188 ILE A C 1
ATOM 1585 O O . ILE A 1 188 ? -6.157 17.067 -13.582 1.00 71.69 188 ILE A O 1
ATOM 1589 N N . LYS A 1 189 ? -7.670 16.878 -11.949 1.00 64.69 189 LYS A N 1
ATOM 1590 C CA . LYS A 1 189 ? -8.209 18.240 -12.143 1.00 64.69 189 LYS A CA 1
ATOM 1591 C C . LYS A 1 189 ? -7.155 19.337 -11.949 1.00 64.69 189 LYS A C 1
ATOM 1593 O O . LYS A 1 189 ? -7.248 20.411 -12.546 1.00 64.69 189 LYS A O 1
ATOM 1598 N N . GLN A 1 190 ? -6.155 19.103 -11.097 1.00 62.00 190 GLN A N 1
ATOM 1599 C CA . GLN A 1 190 ? -5.078 20.068 -10.855 1.00 62.00 190 GLN A CA 1
ATOM 1600 C C . GLN A 1 190 ? -4.023 20.070 -11.965 1.00 62.00 190 GLN A C 1
ATOM 1602 O O . GLN A 1 190 ? -3.453 21.128 -12.240 1.00 62.00 190 GLN A O 1
ATOM 1607 N N . THR A 1 191 ? -3.756 18.932 -12.607 1.00 60.38 191 THR A N 1
ATOM 1608 C CA . THR A 1 191 ? -2.846 18.860 -13.760 1.00 60.38 191 THR A CA 1
ATOM 1609 C C . THR A 1 191 ? -3.455 19.495 -15.008 1.00 60.38 191 THR A C 1
ATOM 1611 O O . THR A 1 191 ? -2.747 20.213 -15.713 1.00 60.38 191 THR A O 1
ATOM 1614 N N . GLU A 1 192 ? -4.761 19.346 -15.242 1.00 60.78 192 GLU A N 1
ATOM 1615 C CA . GLU A 1 192 ? -5.453 19.994 -16.369 1.00 60.78 192 GLU A CA 1
ATOM 1616 C C . GLU A 1 192 ? -5.468 21.523 -16.243 1.00 60.78 192 GLU A C 1
ATOM 1618 O O . GLU A 1 192 ? -5.054 22.223 -17.164 1.00 60.78 192 GLU A O 1
ATOM 1623 N N . LYS A 1 193 ? -5.817 22.067 -15.067 1.00 58.84 193 LYS A N 1
ATOM 1624 C CA . LYS A 1 193 ? -5.813 23.525 -14.827 1.00 58.84 193 LYS A CA 1
ATOM 1625 C C . LYS A 1 193 ? -4.446 24.191 -15.018 1.00 58.84 193 LYS A C 1
ATOM 1627 O O . LYS A 1 193 ? -4.396 25.396 -15.242 1.00 58.84 193 LYS A O 1
ATOM 1632 N N . ARG A 1 194 ? -3.343 23.442 -14.906 1.00 58.09 194 ARG A N 1
ATOM 1633 C CA . ARG A 1 194 ? -1.984 23.954 -15.156 1.00 58.09 194 ARG A CA 1
ATOM 1634 C C . ARG A 1 194 ? -1.624 23.975 -16.641 1.00 58.09 194 ARG A C 1
ATOM 1636 O O . ARG A 1 194 ? -0.879 24.858 -17.040 1.00 58.09 194 ARG A O 1
ATOM 1643 N N . LYS A 1 195 ? -2.166 23.058 -17.452 1.00 56.50 195 LYS A N 1
ATOM 1644 C CA . LYS A 1 195 ? -1.950 23.048 -18.910 1.00 56.50 195 LYS A CA 1
ATOM 1645 C C . LYS A 1 195 ? -2.645 24.208 -19.630 1.00 56.50 195 LYS A C 1
ATOM 1647 O O . LYS A 1 195 ? -2.146 24.633 -20.656 1.00 56.50 195 LYS A O 1
ATOM 1652 N N . PHE A 1 196 ? -3.741 24.739 -19.083 1.00 54.38 196 PHE A N 1
ATOM 1653 C CA . PHE A 1 196 ? -4.480 25.879 -19.656 1.00 54.38 196 PHE A CA 1
ATOM 1654 C C . PHE A 1 196 ? -4.046 27.257 -19.125 1.00 54.38 196 PHE A C 1
ATOM 1656 O O . PHE A 1 196 ? -4.712 28.256 -19.384 1.00 54.38 196 PHE A O 1
ATOM 1663 N N . ARG A 1 197 ? -2.978 27.318 -18.320 1.00 51.62 197 ARG A N 1
ATOM 1664 C CA . ARG A 1 197 ? -2.468 28.560 -17.711 1.00 51.62 197 ARG A CA 1
ATOM 1665 C C . ARG A 1 197 ? -1.060 28.944 -18.184 1.00 51.62 197 ARG A C 1
ATOM 1667 O O . ARG A 1 197 ? -0.530 29.932 -17.684 1.00 51.62 197 ARG A O 1
ATOM 1674 N N . ASN A 1 198 ? -0.506 28.171 -19.115 1.00 42.22 198 ASN A N 1
ATOM 1675 C CA . ASN A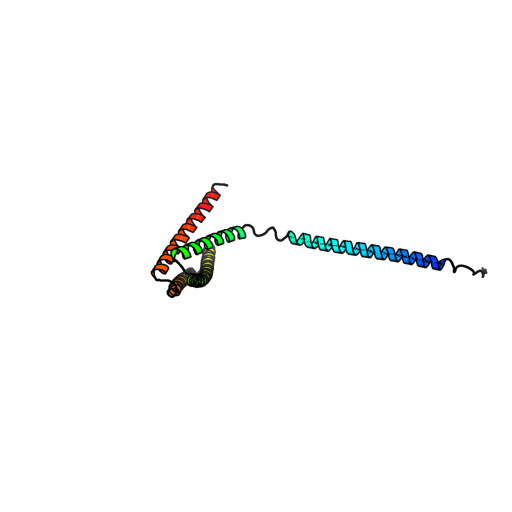 1 198 ? 0.714 28.447 -19.875 1.00 42.22 198 ASN A CA 1
ATOM 1676 C C . ASN A 1 198 ? 0.335 28.638 -21.343 1.00 42.22 198 ASN A C 1
ATOM 1678 O O . ASN A 1 198 ? 1.094 29.341 -22.037 1.00 42.22 198 ASN A O 1
#

Sequence (198 aa):
MKRASENIYTQENDYGCKSHLIKANNYEQMKTKIINIFSLKLVVIASISILFLFNSFTLAQNDDRENKWSRKHGKIEQLEKIKIIELLDLDEQTTLTFFSRRDEHHDQQRSLMDKRDLLYDELYKTFNSKDEVDYHSKISEIFAVETEMLKHRENFFSSLSDILTEKQIAELIVFEVNFRTEMRHQFIKQTEKRKFRN

Solvent-accessible surface area (backbone atoms only — not comparable to full-atom values): 11704 Å² total; per-residue (Å²): 138,91,78,86,78,88,86,85,88,85,87,84,89,82,76,77,66,57,64,60,52,53,53,53,52,52,50,55,54,49,50,54,53,50,52,52,53,52,53,51,51,52,54,52,52,52,52,52,54,50,58,59,60,60,64,67,65,78,78,73,79,84,64,75,69,62,55,57,52,53,57,52,51,52,54,50,51,52,51,50,52,52,51,48,42,66,73,60,67,56,52,73,71,50,43,55,56,49,51,56,55,46,52,54,49,48,54,54,48,48,55,49,48,54,54,43,52,51,51,51,53,53,56,59,56,52,76,78,49,91,68,93,73,68,59,67,61,56,53,50,56,43,52,51,46,54,49,49,50,52,50,54,52,51,50,51,62,62,71,37,61,90,75,39,53,73,66,48,51,52,51,49,56,54,45,55,56,50,51,53,51,51,50,51,52,57,52,54,57,54,56,53,61,53,68,78,73,112

pLDDT: mean 80.95, std 18.02, range [42.03, 98.38]

Secondary structure (DSSP, 8-state):
--------------SSSHHHHHHHHHHHHHHHHHHHHHHHHHHHHHHHHHHHHHTTSTTSSS-SSHHHHHHHHHHHHHHHHHHHHHHHT--HHHHHHHHHHHHHHHHHHHHHHHHHHHHHHHHHHHTT--S---HHHHHHHHHHHHHHHHHHHHHHHHTTTTTS-HHHHHHHHHHHHHHHHHHHHHHHHHHHHHHT--

Foldseek 3Di:
DDDDDDDDDDDDDDPVPVVVVVVVVVVVVVVVVVVVVVVVVVVVVVVVVVVVVVVVPPVPPPDPPVVVVVVVVVVLVVVLLVVLCVQQVDDPVLSVVLVVLVVVLVVVLVVLVVVLVVLVVVVVVCVPDPDDDDPVVSVVSNVVSVVVNVVSVVVSLVVCVVSGPPVSSVSVVVSVVVSVVVVVVVVVVVVVVVVVVD

Nearest PDB structures (foldseek):
  5f5p-assembly1_B  TM=2.752E-01  e=1.163E+00  Homo sapiens
  3na7-assembly1_A  TM=4.253E-01  e=7.269E+00  Helicobacter pylori NCTC 11638
  1i4d-assembly1_B  TM=2.301E-01  e=3.091E+00  Homo sapiens
  7sqc-assembly1_1V  TM=2.151E-01  e=4.195E+00  Chlamydomonas reinhardtii

Radius of gyration: 41.93 Å; Cα contacts (8 Å, |Δi|>4): 43; chains: 1; bounding box: 132×67×56 Å

=== Feature glossary ===
Key to the feature types in this record:

— What the protein is —

Primary structure: the covalent order of the twenty standard amino acids along the backbone. Two proteins with the same sequence will (almost always) fold to the same structure; two with 30% identity often share a fold but not the details.

Database cross-references. InterPro integrates a dozen domain/family signature databases into unified entries with residue-range hits. GO terms attach function/process/location labels with evidence codes. CATH codes position the fold in a four-level structural taxonomy. Organism is the NCBI-taxonomy species name.

— Where its atoms are —

The mmCIF block holds the 3D Cartesian coordinates of each backbone atom (N, Cα, C, O) in ångströms. mmCIF is the PDB's canonical archive format — a tagged-loop text representation of the atomic model.

Six rendered views show the 3D structure from the faces of a cube — i.e. along ±x, ±y, ±z. Rendering representation is drawn randomly per protein from cartoon (secondary-structure ribbons), sticks (backbone bonds), or molecular surface; coloring is either N→C rainbow (blue at the N-terminus through red at the C-terminus) or one color per chain.

— Local backbone conformation —

DSSP 8-state secondary structure assigns each residue one of H (α-helix), G (3₁₀-helix), I (π-helix), E (extended β-strand), B (isolated β-bridge), T (hydrogen-bonded turn), S (bend), or '-' (coil). The assignment is computed from backbone hydrogen-bond geometry via the Kabsch–Sander algorithm.

P-SEA three-state annotation labels each residue as helix, strand, or coil based purely on the geometry of the Cα trace. It serves as a fallback when the full backbone (and thus DSSP) is unavailable.

The φ/ψ torsion pair specifies the backbone conformation at each residue. φ rotates about the N–Cα bond, ψ about the Cα–C bond. Steric clashes forbid most of the (φ, ψ) plane — the allowed regions (α-helix basin, β-sheet basin, left-handed helix) are the Ramachandran-allowed regions.

— Global shape and packing —

The geometric summary reports three shape descriptors. Rg (radius of gyration) measures how spread out the Cα atoms are about their centre of mass; compact globular proteins have small Rg, elongated or unfolded ones large. Cα contacts (<8 Å, |i−j|>4) count long-range residue pairs in spatial proximity — high for tightly packed folds, near zero for rods or random coil. The bounding-box extents give the protein's footprint along x, y, z in Å.

Accessible surface area quantifies burial. A residue with SASA near zero is packed into the hydrophobic core; one with SASA >100 Å² sits on the surface. Computed here via the Shrake–Rupley numerical algorithm with a 1.4 Å probe.

Plot images: a contact map (which residues are close in 3D, as an N×N binary image), a Ramachandran scatter (backbone torsion angles, revealing secondary-structure composition at a glance), and — for AlphaFold structures — a PAE heatmap (pairwise prediction confidence).

— Structural neighborhood —

The Foldseek 3Di string encodes local tertiary geometry as a 20-letter alphabet — one character per residue — derived from the relative positions of nearby Cα atoms. Unlike the amino-acid sequence, 3Di is a direct function of the 3D structure, so two proteins with the same fold have similar 3Di strings even at low sequence identity.

Nearest PDB neighbors are the top structural matches found by Foldseek when searching this structure against the entire Protein Data Bank. Each hit reports a TM-score (0 to 1; >0.5 almost always implies the same fold) and an E-value. These are *structural* homologs — they may share no detectable sequence similarity.

— Confidence and disorder —

For AlphaFold models, the B-factor field carries pLDDT — the model's own estimate of local accuracy on a 0–100 scale. Regions with pLDDT<50 should be treated as essentially unmodeled; they often correspond to intrinsically disordered segments.

B-factor (Debye–Waller factor) reflects atomic displacement in the crystal lattice. It is an experimental observable (units Å²), not a prediction; low values mean the atom is pinned down, high values mean it moves or is heterogeneous across the crystal.

Predicted aligned error is AlphaFold's pairwise confidence. Unlike pLDDT (per-residue), PAE is per-residue-pair and captures whether two parts of the structure are correctly placed relative to each other. Units are ångströms of expected positional error.